Protein AF-A0A7S3C2R5-F1 (afdb_monomer)

Organism: NCBI:txid676789

Nearest PDB structures (foldseek):
  1msz-assembly1_A  TM=7.182E-01  e=7.141E-02  Homo sapiens
  2lrr-assembly1_A  TM=7.278E-01  e=1.032E-01  Homo sapiens
  8utm-assembly1_E  TM=3.210E-01  e=3.526E-01  synthetic construct

Sequence (213 aa):
NRKYNEVDTVALTARFSALRASGGGEVQLRENYGPHGARQVESLAAAAGLHFKRYGRGTNTVLVTSTEPLPNYRPELDARHGTRQAEVALDDAEAARLEAALRRVGGAGAGGDSSTGSSDGGRTGGSGQYLPPHARREQEAAAVPDSWDDVPMADVLDAAPVDGGAPTQASARMRQRQLEHAHSPAAERMKEFRQKLPAFGARERLLAAGASK

pLDDT: mean 75.09, std 20.52, range [31.5, 96.88]

Mean predicted aligned error: 20.42 Å

Structure (mmCIF, N/CA/C/O backbone):
data_AF-A0A7S3C2R5-F1
#
_entry.id   AF-A0A7S3C2R5-F1
#
loop_
_atom_site.group_PDB
_atom_site.id
_atom_site.type_symbol
_atom_site.label_atom_id
_atom_site.label_alt_id
_atom_site.label_comp_id
_atom_site.label_asym_id
_atom_site.label_entity_id
_atom_site.label_seq_id
_atom_site.pdbx_PDB_ins_code
_atom_site.Cartn_x
_atom_site.Cartn_y
_atom_site.Cartn_z
_atom_site.occupancy
_atom_site.B_iso_or_equiv
_atom_site.auth_seq_id
_atom_site.auth_comp_id
_atom_site.auth_asym_id
_atom_site.auth_atom_id
_atom_site.pdbx_PDB_model_num
ATOM 1 N N . ASN A 1 1 ? 9.658 21.859 1.700 1.00 50.78 1 ASN A N 1
ATOM 2 C CA . ASN A 1 1 ? 9.216 21.072 2.873 1.00 50.78 1 ASN A CA 1
ATOM 3 C C . ASN A 1 1 ? 7.700 21.046 2.951 1.00 50.78 1 ASN A C 1
ATOM 5 O O . ASN A 1 1 ? 7.109 21.949 3.529 1.00 50.78 1 ASN A O 1
ATOM 9 N N . ARG A 1 2 ? 7.051 20.056 2.327 1.00 59.22 2 ARG A N 1
ATOM 10 C CA . ARG A 1 2 ? 5.601 19.880 2.480 1.00 59.22 2 ARG A CA 1
ATOM 11 C C . ARG A 1 2 ? 5.387 19.234 3.856 1.00 59.22 2 ARG A C 1
ATOM 13 O O . ARG A 1 2 ? 5.845 18.116 4.069 1.00 59.22 2 ARG A O 1
ATOM 20 N N . LYS A 1 3 ? 4.832 19.993 4.804 1.00 79.50 3 LYS A N 1
ATOM 21 C CA . LYS A 1 3 ? 4.616 19.538 6.185 1.00 79.50 3 LYS A CA 1
ATOM 22 C C . LYS A 1 3 ? 3.613 18.378 6.188 1.00 79.50 3 LYS A C 1
ATOM 24 O O . LYS A 1 3 ? 2.691 18.368 5.373 1.00 79.50 3 LYS A O 1
ATOM 29 N N . TYR A 1 4 ? 3.842 17.390 7.049 1.00 81.75 4 TYR A N 1
ATOM 30 C CA . TYR A 1 4 ? 2.874 16.324 7.297 1.00 81.75 4 TYR A CA 1
ATOM 31 C C . TYR A 1 4 ? 1.701 16.879 8.099 1.00 81.75 4 TYR A C 1
ATOM 33 O O . TYR A 1 4 ? 1.895 17.769 8.928 1.00 81.75 4 TYR A O 1
ATOM 41 N N . ASN A 1 5 ? 0.511 16.343 7.856 1.00 86.00 5 ASN A N 1
ATOM 42 C CA . ASN A 1 5 ? -0.654 16.645 8.670 1.00 86.00 5 ASN A CA 1
ATOM 43 C C . ASN A 1 5 ? -0.587 15.852 9.975 1.00 86.00 5 ASN A C 1
ATOM 45 O O . ASN A 1 5 ? -0.185 14.685 9.986 1.00 86.00 5 ASN A O 1
ATOM 49 N N . GLU A 1 6 ? -0.990 16.494 11.064 1.00 89.62 6 GLU A N 1
ATOM 50 C CA . GLU A 1 6 ? -1.163 15.826 12.348 1.00 89.62 6 GLU A CA 1
ATOM 51 C C . GLU A 1 6 ? -2.449 14.999 12.343 1.00 89.62 6 GLU A C 1
ATOM 53 O O . GLU A 1 6 ? -3.435 15.335 11.684 1.00 89.62 6 GLU A O 1
ATOM 58 N N . VAL A 1 7 ? -2.413 13.874 13.052 1.00 90.25 7 VAL A N 1
ATOM 59 C CA . VAL A 1 7 ? -3.555 12.972 13.183 1.00 90.25 7 VAL A CA 1
ATOM 60 C C . VAL A 1 7 ? -4.414 13.468 14.340 1.00 90.25 7 VAL A C 1
ATOM 62 O O . VAL A 1 7 ? -3.978 13.434 15.489 1.00 90.25 7 VAL A O 1
ATOM 65 N N . ASP A 1 8 ? -5.646 13.886 14.053 1.00 93.94 8 ASP A N 1
ATOM 66 C CA . ASP A 1 8 ? -6.639 14.144 15.097 1.00 93.94 8 ASP A CA 1
ATOM 67 C C . ASP A 1 8 ? -7.166 12.808 15.633 1.00 93.94 8 ASP A C 1
ATOM 69 O O . ASP A 1 8 ? -8.050 12.169 15.054 1.00 93.94 8 ASP A O 1
ATOM 73 N N . THR A 1 9 ? -6.564 12.356 16.730 1.00 93.19 9 THR A N 1
ATOM 74 C CA . THR A 1 9 ? -6.850 11.054 17.334 1.00 93.19 9 THR A CA 1
ATOM 75 C C . THR A 1 9 ? -8.271 10.970 17.876 1.00 93.19 9 THR A C 1
ATOM 77 O O . THR A 1 9 ? -8.894 9.913 17.770 1.00 93.19 9 THR A O 1
ATOM 80 N N . VAL A 1 10 ? -8.816 12.063 18.413 1.00 95.25 10 VAL A N 1
ATOM 81 C CA . VAL A 1 10 ? -10.151 12.083 19.024 1.00 95.25 10 VAL A CA 1
ATOM 82 C C . VAL A 1 10 ? -11.211 11.953 17.939 1.00 95.25 10 VAL A C 1
ATOM 84 O O . VAL A 1 10 ? -12.068 11.067 18.012 1.00 95.25 10 VAL A O 1
ATOM 87 N N . ALA A 1 11 ? -11.109 12.775 16.892 1.00 93.88 11 ALA A N 1
ATOM 88 C CA . ALA A 1 11 ? -12.049 12.737 15.780 1.00 93.88 11 ALA A CA 1
ATOM 89 C C . ALA A 1 11 ? -12.006 11.390 15.042 1.00 93.88 11 ALA A C 1
ATOM 91 O O . ALA A 1 11 ? -13.056 10.822 14.729 1.00 93.88 11 ALA A O 1
ATOM 92 N N . LEU A 1 12 ? -10.809 10.841 14.800 1.00 93.38 12 LEU A N 1
ATOM 93 C CA . LEU A 1 12 ? -10.652 9.553 14.118 1.00 93.38 12 LEU A CA 1
ATOM 94 C C . LEU A 1 12 ? -11.190 8.382 14.931 1.00 93.38 12 LEU A C 1
ATOM 96 O O . LEU A 1 12 ? -11.868 7.523 14.373 1.00 93.38 12 LEU A O 1
ATOM 100 N N . THR A 1 13 ? -10.942 8.365 16.240 1.00 94.31 13 THR A N 1
ATOM 101 C CA . THR A 1 13 ? -11.455 7.305 17.116 1.00 94.31 13 THR A CA 1
ATOM 102 C C . THR A 1 13 ? -12.981 7.302 17.126 1.00 94.31 13 THR A C 1
ATOM 104 O O . THR A 1 13 ? -13.595 6.247 16.974 1.00 94.31 13 THR A O 1
ATOM 107 N N . ALA A 1 14 ? -13.612 8.478 17.223 1.00 94.50 14 ALA A N 1
ATOM 108 C CA . ALA A 1 14 ? -15.067 8.592 17.136 1.00 94.50 14 ALA A CA 1
ATOM 109 C C . ALA A 1 14 ? -15.595 8.096 15.778 1.00 94.50 14 ALA A C 1
ATOM 111 O O . ALA A 1 14 ? -16.563 7.336 15.726 1.00 94.50 14 ALA A O 1
ATOM 112 N N . ARG A 1 15 ? -14.917 8.461 14.682 1.00 93.56 15 ARG A N 1
ATOM 113 C CA . ARG A 1 15 ? -15.252 8.008 13.323 1.00 93.56 15 ARG A CA 1
ATOM 114 C C . ARG A 1 15 ? -15.158 6.492 13.162 1.00 93.56 15 ARG A C 1
ATOM 116 O O . ARG A 1 15 ? -16.049 5.893 12.569 1.00 93.56 15 ARG A O 1
ATOM 123 N N . PHE A 1 16 ? -14.101 5.870 13.677 1.00 94.75 16 PHE A N 1
ATOM 124 C CA . PHE A 1 16 ? -13.892 4.423 13.589 1.00 94.75 16 PHE A CA 1
ATOM 125 C C . PHE A 1 16 ? -14.899 3.644 14.432 1.00 94.75 16 PHE A C 1
ATOM 127 O O . PHE A 1 16 ? -15.457 2.657 13.956 1.00 94.75 16 PHE A O 1
ATOM 134 N N . SER A 1 17 ? -15.209 4.125 15.634 1.00 92.50 17 SER A N 1
ATOM 135 C CA . SER A 1 17 ? -16.270 3.549 16.463 1.00 92.50 17 SER A CA 1
ATOM 136 C C . SER A 1 17 ? -17.640 3.651 15.788 1.00 92.50 17 SER A C 1
ATOM 138 O O . SER A 1 17 ? -18.395 2.680 15.778 1.00 92.50 17 SER A O 1
ATOM 140 N N . ALA A 1 18 ? -17.948 4.791 15.160 1.00 92.00 18 ALA A N 1
ATOM 141 C CA . ALA A 1 18 ? -19.182 4.964 14.396 1.00 92.00 18 ALA A CA 1
ATOM 142 C C . ALA A 1 18 ? -19.249 4.023 13.181 1.00 92.00 18 ALA A C 1
ATOM 144 O O . ALA A 1 18 ? -20.286 3.408 12.948 1.00 92.00 18 ALA A O 1
ATOM 145 N N . LEU A 1 19 ? -18.136 3.849 12.457 1.00 92.00 19 LEU A N 1
ATOM 146 C CA . LEU A 1 19 ? -18.037 2.903 11.341 1.00 92.00 19 LEU A CA 1
ATOM 147 C C . LEU A 1 19 ? -18.276 1.458 11.796 1.00 92.00 19 LEU A C 1
ATOM 149 O O . LEU A 1 19 ? -18.935 0.675 11.116 1.00 92.00 19 LEU A O 1
ATOM 153 N N . ARG A 1 20 ? -17.749 1.099 12.969 1.00 90.06 20 ARG A N 1
ATOM 154 C CA . ARG A 1 20 ? -17.967 -0.225 13.549 1.00 90.06 20 ARG A CA 1
ATOM 155 C C . ARG A 1 20 ? -19.434 -0.441 13.916 1.00 90.06 20 ARG A C 1
ATOM 157 O O . ARG A 1 20 ? -19.952 -1.531 13.700 1.00 90.06 20 ARG A O 1
ATOM 164 N N . ALA A 1 21 ? -20.097 0.588 14.441 1.00 90.19 21 ALA A N 1
ATOM 165 C CA . ALA A 1 21 ? -21.511 0.535 14.797 1.00 90.19 21 ALA A CA 1
ATOM 166 C C . ALA A 1 21 ? -22.439 0.497 13.570 1.00 90.19 21 ALA A C 1
ATOM 168 O O . ALA A 1 21 ? -23.495 -0.126 13.636 1.00 90.19 21 ALA A O 1
ATOM 169 N N . SER A 1 22 ? -22.054 1.120 12.448 1.00 88.75 22 SER A N 1
ATOM 170 C CA . SER A 1 22 ? -22.859 1.121 11.219 1.00 88.75 22 SER A CA 1
ATOM 171 C C . SER A 1 22 ? -22.827 -0.208 10.456 1.00 88.75 22 SER A C 1
ATOM 173 O O . SER A 1 22 ? -23.612 -0.388 9.530 1.00 88.75 22 SER A O 1
ATOM 175 N N . GLY A 1 23 ? -21.948 -1.146 10.828 1.00 78.25 23 GLY A N 1
ATOM 176 C CA . GLY A 1 23 ? -21.959 -2.530 10.336 1.00 78.25 23 GLY A CA 1
ATOM 177 C C . GLY A 1 23 ? -21.525 -2.730 8.879 1.00 78.25 23 GLY A C 1
ATOM 178 O O . GLY A 1 23 ? -21.455 -3.868 8.430 1.00 78.25 23 GLY A O 1
ATOM 179 N N . GLY A 1 24 ? -21.200 -1.661 8.152 1.00 73.31 24 GLY A N 1
ATOM 180 C CA . GLY A 1 24 ? -20.718 -1.735 6.778 1.00 73.31 24 GLY A CA 1
ATOM 181 C C . GLY A 1 24 ? -20.164 -0.394 6.321 1.00 73.31 24 GLY A C 1
ATOM 182 O O . GLY A 1 24 ? -20.816 0.642 6.463 1.00 73.31 24 GLY A O 1
ATOM 183 N N . GLY A 1 25 ? -18.937 -0.412 5.805 1.00 87.00 25 GLY A N 1
ATOM 184 C CA . GLY A 1 25 ? -18.295 0.763 5.232 1.00 87.00 25 GLY A CA 1
ATOM 185 C C . GLY A 1 25 ? -16.781 0.786 5.399 1.00 87.00 25 GLY A C 1
ATOM 186 O O . GLY A 1 25 ? -16.184 -0.011 6.129 1.00 87.00 25 GLY A O 1
ATOM 187 N N . GLU A 1 26 ? -16.186 1.776 4.741 1.00 92.88 26 GLU A N 1
ATOM 188 C CA . GLU A 1 26 ? -14.771 2.099 4.826 1.00 92.88 26 GLU A CA 1
ATOM 189 C C . GLU A 1 26 ? -14.552 3.601 5.007 1.00 92.88 26 GLU A C 1
ATOM 191 O O . GLU A 1 26 ? -15.341 4.435 4.560 1.00 92.88 26 GLU A O 1
ATOM 196 N N . VAL A 1 27 ? -13.443 3.950 5.649 1.00 93.69 27 VAL A N 1
ATOM 197 C CA . VAL A 1 27 ? -12.952 5.321 5.758 1.00 93.69 27 VAL A CA 1
ATOM 198 C C . VAL A 1 27 ? -11.643 5.406 4.992 1.00 93.69 27 VAL A C 1
ATOM 200 O O . VAL A 1 27 ? -10.681 4.705 5.305 1.00 93.69 27 VAL A O 1
ATOM 203 N N . GLN A 1 28 ? -11.611 6.282 3.989 1.00 94.00 28 GLN A N 1
ATOM 204 C CA . GLN A 1 28 ? -10.414 6.588 3.216 1.00 94.00 28 GLN A CA 1
ATOM 205 C C . GLN A 1 28 ? -9.849 7.941 3.654 1.00 94.00 28 GLN A C 1
ATOM 207 O O . GLN A 1 28 ? -10.552 8.951 3.660 1.00 94.00 28 GLN A O 1
ATOM 212 N N . LEU A 1 29 ? -8.567 7.956 3.990 1.00 92.62 29 LEU A N 1
ATOM 213 C CA . LEU A 1 29 ? -7.805 9.129 4.392 1.00 92.62 29 LEU A CA 1
ATOM 214 C C . LEU A 1 29 ? -6.768 9.411 3.309 1.00 92.62 29 LEU A C 1
ATOM 216 O O . LEU A 1 29 ? -5.852 8.616 3.083 1.00 92.62 29 LEU A O 1
ATOM 220 N N . ARG A 1 30 ? -6.951 10.525 2.602 1.00 90.62 30 ARG A N 1
ATOM 221 C CA . ARG A 1 30 ? -6.106 10.921 1.461 1.00 90.62 30 ARG A CA 1
ATOM 222 C C . ARG A 1 30 ? -5.074 11.974 1.855 1.00 90.62 30 ARG A C 1
ATOM 224 O O . ARG A 1 30 ? -4.248 12.359 1.030 1.00 90.62 30 ARG A O 1
ATOM 231 N N . GLU A 1 31 ? -5.129 12.464 3.089 1.00 89.94 31 GLU A N 1
ATOM 232 C CA . GLU A 1 31 ? -4.188 13.448 3.589 1.00 89.94 31 GLU A CA 1
ATOM 233 C C . GLU A 1 31 ? -2.794 12.849 3.820 1.00 89.94 31 GLU A C 1
ATOM 235 O O . GLU A 1 31 ? -2.609 11.669 4.126 1.00 89.94 31 GLU A O 1
ATOM 240 N N . ASN A 1 32 ? -1.773 13.700 3.713 1.00 88.88 32 ASN A N 1
ATOM 241 C CA . ASN A 1 32 ? -0.392 13.285 3.916 1.00 88.88 32 ASN A CA 1
ATOM 242 C C . ASN A 1 32 ? -0.019 13.276 5.408 1.00 88.88 32 ASN A C 1
ATOM 244 O O . ASN A 1 32 ? 0.566 14.232 5.915 1.00 88.88 32 ASN A O 1
ATOM 248 N N . TYR A 1 33 ? -0.311 12.174 6.092 1.00 88.81 33 TYR A N 1
ATOM 249 C CA . TYR A 1 33 ? 0.046 11.951 7.503 1.00 88.81 33 TYR A CA 1
ATOM 250 C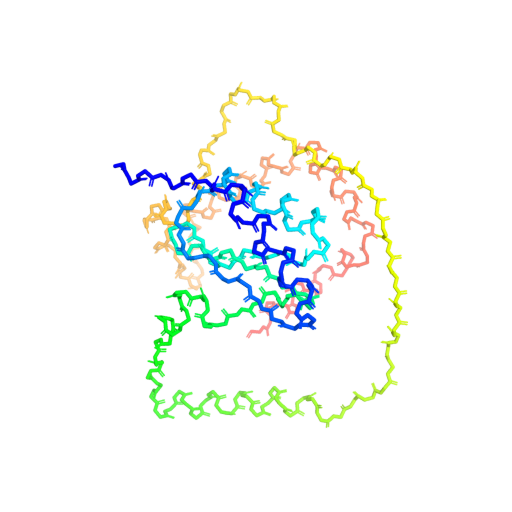 C . TYR A 1 33 ? 1.492 11.467 7.722 1.00 88.81 33 TYR A C 1
ATOM 252 O O . TYR A 1 33 ? 1.963 11.334 8.854 1.00 88.81 33 TYR A O 1
ATOM 260 N N . GLY A 1 34 ? 2.213 11.166 6.639 1.00 89.06 34 GLY A N 1
ATOM 261 C CA . GLY A 1 34 ? 3.562 10.614 6.705 1.00 89.06 34 GLY A CA 1
ATOM 262 C C . GLY A 1 34 ? 3.646 9.229 7.374 1.00 89.06 34 GLY A C 1
ATOM 263 O O . GLY A 1 34 ? 2.634 8.593 7.675 1.00 89.06 34 GLY A O 1
ATOM 264 N N . PRO A 1 35 ? 4.869 8.713 7.600 1.00 88.94 35 PRO A N 1
ATOM 265 C CA . PRO A 1 35 ? 5.073 7.384 8.182 1.00 88.94 35 PRO A CA 1
ATOM 266 C C . PRO A 1 35 ? 4.585 7.259 9.630 1.00 88.94 35 PRO A C 1
ATOM 268 O O . PRO A 1 35 ? 4.047 6.217 9.996 1.00 88.94 35 PRO A O 1
ATOM 271 N N . HIS A 1 36 ? 4.769 8.303 10.445 1.00 92.00 36 HIS A N 1
ATOM 272 C CA . HIS A 1 36 ? 4.371 8.301 11.855 1.00 92.00 36 HIS A CA 1
ATOM 273 C C . HIS A 1 36 ? 2.857 8.410 12.024 1.00 92.00 36 HIS A C 1
ATOM 275 O O . HIS A 1 36 ? 2.281 7.611 12.758 1.00 92.00 36 HIS A O 1
ATOM 281 N N . GLY A 1 37 ? 2.205 9.329 11.306 1.00 92.56 37 GLY A N 1
ATOM 282 C CA . GLY A 1 37 ? 0.753 9.453 11.365 1.00 92.56 37 GLY A CA 1
ATOM 283 C C . GLY A 1 37 ? 0.050 8.203 10.830 1.00 92.56 37 GLY A C 1
ATOM 284 O O . GLY A 1 37 ? -0.903 7.733 11.439 1.00 92.56 37 GLY A O 1
ATOM 285 N N . ALA A 1 38 ? 0.592 7.556 9.790 1.00 93.44 38 ALA A N 1
ATOM 286 C CA . ALA A 1 38 ? 0.065 6.274 9.318 1.00 93.44 38 ALA A CA 1
ATOM 287 C C . ALA A 1 38 ? 0.090 5.169 10.394 1.00 93.44 38 ALA A C 1
ATOM 289 O O . ALA A 1 38 ? -0.873 4.417 10.499 1.00 93.44 38 ALA A O 1
ATOM 290 N N . ARG A 1 39 ? 1.150 5.089 11.214 1.00 95.06 39 ARG A N 1
ATOM 291 C CA . ARG A 1 39 ? 1.226 4.141 12.346 1.00 95.06 39 ARG A CA 1
ATOM 292 C C . ARG A 1 39 ? 0.230 4.477 13.457 1.00 95.06 39 ARG A C 1
ATOM 294 O O . ARG A 1 39 ? -0.293 3.577 14.103 1.00 95.06 39 ARG A O 1
ATOM 301 N N . GLN A 1 40 ? -0.032 5.762 13.695 1.00 95.00 40 GLN A N 1
ATOM 302 C CA . GLN A 1 40 ? -1.050 6.173 14.665 1.00 95.00 40 GLN A CA 1
ATOM 303 C C . GLN A 1 40 ? -2.445 5.765 14.195 1.00 95.00 40 GLN A C 1
ATOM 305 O O . GLN A 1 40 ? -3.188 5.163 14.962 1.00 95.00 40 GLN A O 1
ATOM 310 N N . VAL A 1 41 ? -2.773 6.014 12.926 1.00 95.56 41 VAL A N 1
ATOM 311 C CA . VAL A 1 41 ? -4.048 5.589 12.331 1.00 95.56 41 VAL A CA 1
ATOM 312 C C . VAL A 1 41 ? -4.205 4.068 12.387 1.00 95.56 41 VAL A C 1
ATOM 314 O O . VAL A 1 41 ? -5.273 3.588 12.750 1.00 95.56 41 VAL A O 1
ATOM 317 N N . GLU A 1 42 ? -3.146 3.314 12.088 1.00 95.75 42 GLU A N 1
ATOM 318 C CA . GLU A 1 42 ? -3.126 1.850 12.209 1.00 95.75 42 GLU A CA 1
ATOM 319 C C . GLU A 1 42 ? -3.437 1.386 13.637 1.00 95.75 42 GLU A C 1
ATOM 321 O O . GLU A 1 42 ? 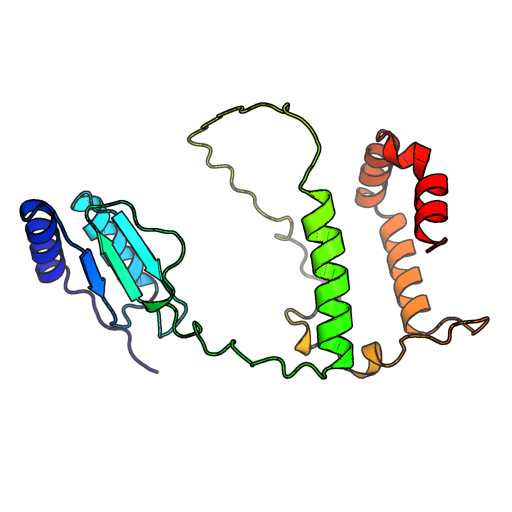-4.286 0.519 13.832 1.00 95.75 42 GLU A O 1
ATOM 326 N N . SER A 1 43 ? -2.806 2.002 14.640 1.00 96.88 43 SER A N 1
ATOM 327 C CA . SER A 1 43 ? -3.058 1.705 16.054 1.00 96.88 43 SER A CA 1
ATOM 328 C C . SER A 1 43 ? -4.510 1.993 16.456 1.00 96.88 43 SER A C 1
ATOM 330 O O . SER A 1 43 ? -5.155 1.164 17.095 1.00 96.88 43 SER A O 1
ATOM 332 N N . LEU A 1 44 ? -5.060 3.135 16.027 1.00 96.06 44 LEU A N 1
ATOM 333 C CA . LEU A 1 44 ? -6.455 3.505 16.295 1.00 96.06 44 LEU A CA 1
ATOM 3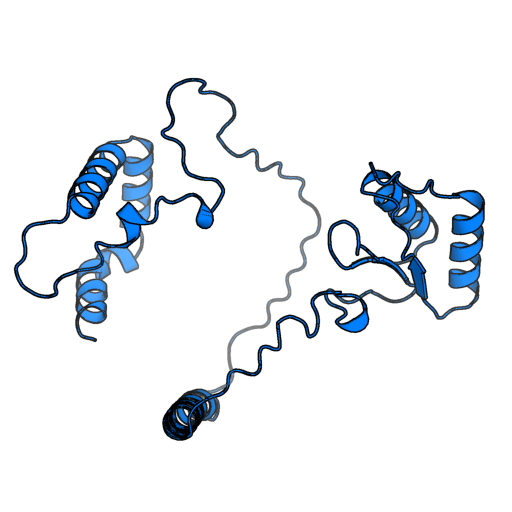34 C C . LEU A 1 44 ? -7.445 2.553 15.609 1.00 96.06 44 LEU A C 1
ATOM 336 O O . LEU A 1 44 ? -8.443 2.158 16.209 1.00 96.06 44 LEU A O 1
ATOM 340 N N . ALA A 1 45 ? -7.164 2.161 14.367 1.00 95.38 45 ALA A N 1
ATOM 341 C CA . ALA A 1 45 ? -7.964 1.188 13.633 1.00 95.38 45 ALA A CA 1
ATOM 342 C C . ALA A 1 45 ? -7.943 -0.188 14.314 1.00 95.38 45 ALA A C 1
ATOM 344 O O . ALA A 1 45 ? -8.996 -0.798 14.496 1.00 95.38 45 ALA A O 1
ATOM 345 N N . ALA A 1 46 ? -6.764 -0.642 14.746 1.00 95.12 46 ALA A N 1
ATOM 346 C CA . ALA A 1 46 ? -6.602 -1.894 15.475 1.00 95.12 46 ALA A CA 1
ATOM 347 C C . ALA A 1 46 ? -7.354 -1.872 16.815 1.00 95.12 46 ALA A C 1
ATOM 349 O O . ALA A 1 46 ? -8.042 -2.838 17.142 1.00 95.12 46 ALA A O 1
ATOM 350 N N . ALA A 1 47 ? -7.297 -0.758 17.553 1.00 95.06 47 ALA A N 1
ATOM 351 C CA . ALA A 1 47 ? -8.056 -0.574 18.791 1.00 95.06 47 ALA A CA 1
ATOM 352 C C . ALA A 1 47 ? -9.580 -0.624 18.564 1.00 95.06 47 ALA A C 1
ATOM 354 O O . ALA A 1 47 ? -10.310 -1.132 19.411 1.00 95.06 47 ALA A O 1
ATOM 355 N N . ALA A 1 48 ? -10.056 -0.154 17.407 1.00 93.06 48 ALA A N 1
ATOM 356 C CA . ALA A 1 48 ? -11.458 -0.246 16.995 1.00 93.06 48 ALA A CA 1
ATOM 357 C C . ALA A 1 48 ? -11.840 -1.611 16.376 1.00 93.06 48 ALA A C 1
ATOM 359 O O . ALA A 1 48 ? -12.995 -1.814 15.994 1.00 93.06 48 ALA A O 1
ATOM 360 N N . GLY A 1 49 ? -10.892 -2.549 16.251 1.00 93.50 49 GLY A N 1
ATOM 361 C CA . GLY A 1 49 ? -11.114 -3.859 15.634 1.00 93.50 49 GLY A CA 1
ATOM 362 C C . GLY A 1 49 ? -11.390 -3.791 14.129 1.00 93.50 49 GLY A C 1
ATOM 363 O O . GLY A 1 49 ? -12.164 -4.595 13.608 1.00 93.50 49 GLY A O 1
ATOM 364 N N . LEU A 1 50 ? -10.813 -2.807 13.438 1.00 94.94 50 LEU A N 1
ATOM 365 C CA . LEU A 1 50 ? -10.963 -2.600 12.000 1.00 94.94 50 LEU A CA 1
ATOM 366 C C . LEU A 1 50 ? -9.707 -3.038 11.242 1.00 94.94 50 LEU A C 1
ATOM 368 O O . LEU A 1 50 ? -8.585 -2.968 11.747 1.00 94.94 50 LEU A O 1
ATOM 372 N N . HIS A 1 51 ? -9.894 -3.445 9.991 1.00 95.31 51 HIS A N 1
ATOM 373 C CA . HIS A 1 51 ? -8.799 -3.721 9.076 1.00 95.31 51 HIS A CA 1
ATOM 374 C C . HIS A 1 51 ? -8.191 -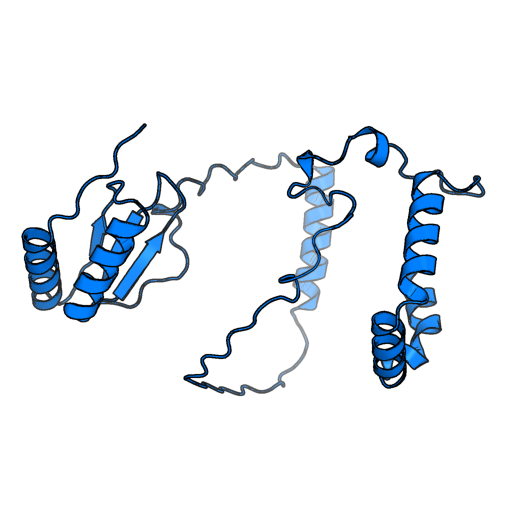2.418 8.574 1.00 95.31 51 HIS A C 1
ATOM 376 O O . HIS A 1 51 ? -8.907 -1.486 8.213 1.00 95.31 51 HIS A O 1
ATOM 382 N N . PHE A 1 52 ? -6.865 -2.378 8.501 1.00 95.81 52 PHE A N 1
ATOM 383 C CA . PHE A 1 52 ? -6.111 -1.231 8.016 1.00 95.81 52 PHE A CA 1
ATOM 384 C C . PHE A 1 52 ? -5.203 -1.635 6.857 1.00 95.81 52 PHE A C 1
ATOM 386 O O . PHE A 1 52 ? -4.527 -2.666 6.903 1.00 95.81 52 PHE A O 1
ATOM 393 N N . LYS A 1 53 ? -5.159 -0.803 5.815 1.00 95.00 53 LYS A N 1
ATOM 394 C CA . LYS A 1 53 ? -4.223 -0.962 4.703 1.00 95.00 53 LYS A CA 1
ATOM 395 C C . LYS A 1 53 ? -3.789 0.394 4.168 1.00 95.00 53 LYS A C 1
ATOM 397 O O . LYS A 1 53 ? -4.562 1.346 4.104 1.00 95.00 53 LYS A O 1
ATOM 402 N N . ARG A 1 54 ? -2.530 0.458 3.741 1.00 94.06 54 ARG A N 1
ATOM 403 C CA . ARG A 1 54 ? -1.946 1.612 3.055 1.00 94.06 54 ARG A CA 1
ATOM 404 C C . ARG A 1 54 ? -1.847 1.292 1.574 1.00 94.06 54 ARG A C 1
ATOM 406 O O . ARG A 1 54 ? -1.211 0.302 1.215 1.00 94.06 54 ARG A 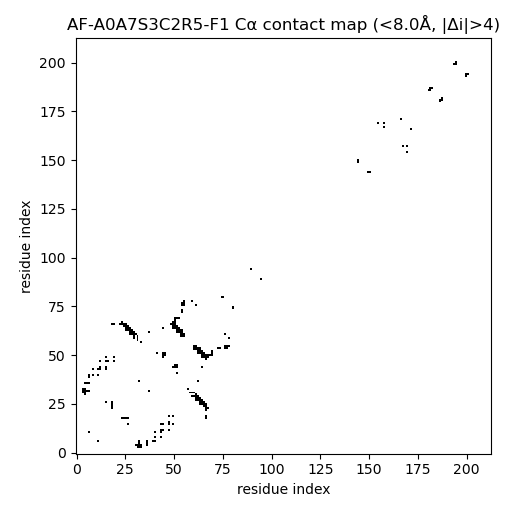O 1
ATOM 413 N N . TYR A 1 55 ? -2.435 2.137 0.740 1.00 92.38 55 TYR A N 1
ATOM 414 C CA . TYR A 1 55 ? -2.338 2.042 -0.712 1.00 92.38 55 TYR A CA 1
ATOM 415 C C . TYR A 1 55 ? -1.496 3.192 -1.255 1.00 92.38 55 TYR A C 1
ATOM 417 O O . TYR A 1 55 ? -1.524 4.296 -0.718 1.00 92.38 55 TYR A O 1
ATOM 425 N N . GLY A 1 56 ? -0.727 2.931 -2.311 1.00 86.88 56 GLY A N 1
ATOM 426 C CA . GLY A 1 56 ? 0.200 3.906 -2.881 1.00 86.88 56 GLY A CA 1
ATOM 427 C C . GLY A 1 56 ? 1.505 4.066 -2.090 1.00 86.88 56 GLY A C 1
ATOM 428 O O . GLY A 1 56 ? 1.780 3.365 -1.115 1.00 86.88 56 GLY A O 1
ATOM 429 N N . ARG A 1 57 ? 2.359 4.987 -2.552 1.00 82.38 57 ARG A N 1
ATOM 430 C CA . ARG A 1 57 ? 3.678 5.271 -1.965 1.00 82.38 57 ARG A CA 1
ATOM 431 C C . ARG A 1 57 ? 3.931 6.777 -1.932 1.00 82.38 57 ARG A C 1
ATOM 433 O O . ARG A 1 57 ? 3.549 7.500 -2.850 1.00 82.38 57 ARG A O 1
ATOM 440 N N . GLY A 1 58 ? 4.636 7.240 -0.901 1.00 81.25 58 GLY A N 1
ATOM 441 C CA . GLY A 1 58 ? 5.057 8.635 -0.779 1.00 81.25 58 GLY A CA 1
ATOM 442 C C . GLY A 1 58 ? 3.873 9.568 -0.534 1.00 81.25 58 GLY A C 1
ATOM 443 O O . GLY A 1 58 ? 3.089 9.341 0.385 1.00 81.25 58 GLY A O 1
ATOM 444 N N . THR A 1 59 ? 3.737 10.608 -1.353 1.00 78.38 59 THR A N 1
ATOM 445 C CA . THR A 1 59 ? 2.700 11.642 -1.195 1.00 78.38 59 THR A CA 1
ATOM 446 C C . THR A 1 59 ? 1.301 11.185 -1.586 1.00 78.38 59 THR A C 1
ATOM 448 O O . THR A 1 59 ? 0.335 11.779 -1.129 1.00 78.38 59 THR A O 1
ATOM 451 N N . ASN A 1 60 ? 1.192 10.137 -2.404 1.00 83.00 60 ASN A N 1
ATOM 452 C CA . ASN A 1 60 ? -0.087 9.590 -2.866 1.00 83.00 60 ASN A CA 1
ATOM 453 C C . ASN A 1 60 ? -0.514 8.391 -2.008 1.00 83.00 60 ASN A C 1
ATOM 455 O O . ASN A 1 60 ? -1.198 7.494 -2.490 1.00 83.00 60 ASN A O 1
ATOM 459 N N . THR A 1 61 ? -0.033 8.326 -0.763 1.00 88.56 61 THR A N 1
ATOM 460 C CA . THR A 1 61 ? -0.409 7.249 0.149 1.00 88.56 61 THR A CA 1
ATOM 461 C C . THR A 1 61 ? -1.821 7.513 0.657 1.00 88.56 61 THR A C 1
ATOM 463 O O . THR A 1 61 ? -2.038 8.503 1.347 1.00 88.56 61 THR A O 1
ATOM 466 N N . VAL A 1 62 ? -2.751 6.613 0.355 1.00 93.25 62 VAL A N 1
ATOM 467 C CA . VAL A 1 62 ? -4.103 6.614 0.919 1.00 93.25 62 VAL A CA 1
ATOM 468 C C . VAL A 1 62 ? -4.145 5.590 2.045 1.00 93.25 62 VAL A C 1
ATOM 470 O O . VAL A 1 62 ? -3.766 4.431 1.860 1.00 93.25 62 VAL A O 1
ATOM 473 N N . LEU A 1 63 ? -4.572 6.019 3.228 1.00 94.69 63 LEU A N 1
ATOM 474 C CA . LEU A 1 63 ? -4.792 5.128 4.362 1.00 94.69 63 LEU A CA 1
ATOM 475 C C . LEU A 1 63 ? -6.262 4.716 4.355 1.00 94.69 63 LEU A C 1
ATOM 477 O O . LEU A 1 63 ? -7.137 5.576 4.298 1.00 94.69 63 LEU A O 1
ATOM 481 N N . VAL A 1 64 ? -6.538 3.418 4.382 1.00 95.44 64 VAL A N 1
ATOM 482 C CA . VAL A 1 64 ? -7.904 2.897 4.334 1.00 95.44 64 VAL A CA 1
ATOM 483 C C . VAL A 1 64 ? -8.155 2.026 5.545 1.00 95.44 64 VAL A C 1
ATOM 485 O O . VAL A 1 64 ? -7.362 1.131 5.851 1.00 95.44 64 VAL A O 1
ATOM 488 N N . THR A 1 65 ? -9.287 2.282 6.188 1.00 95.56 65 THR A N 1
ATOM 489 C CA . THR A 1 65 ? -9.777 1.523 7.331 1.00 95.56 65 THR A CA 1
ATOM 490 C C . THR A 1 65 ? -11.143 0.936 6.992 1.00 95.56 65 THR A C 1
ATOM 492 O O . THR A 1 65 ? -12.026 1.677 6.568 1.00 95.56 65 THR A O 1
ATOM 495 N N . SER A 1 66 ? -11.336 -0.371 7.166 1.00 94.88 66 SER A N 1
ATOM 496 C CA . SER A 1 66 ? -12.582 -1.065 6.811 1.00 94.88 66 SER A CA 1
ATOM 497 C C . SER A 1 66 ? -13.004 -2.076 7.872 1.00 94.88 66 SER A C 1
ATOM 499 O O . SER A 1 66 ? -12.192 -2.580 8.647 1.00 94.88 66 SER A O 1
ATOM 501 N N . THR A 1 67 ? -14.302 -2.361 7.902 1.00 94.69 67 THR A N 1
ATOM 502 C CA . THR A 1 67 ? -14.893 -3.450 8.692 1.00 94.69 67 THR A CA 1
ATOM 503 C C . THR A 1 67 ? -14.607 -4.825 8.085 1.00 94.69 67 THR A C 1
ATOM 505 O O . THR A 1 67 ? -14.456 -5.794 8.824 1.00 94.69 67 THR A O 1
ATOM 508 N N . GLU A 1 68 ? -14.467 -4.893 6.763 1.00 92.00 68 GLU A N 1
ATOM 509 C CA . GLU A 1 68 ? -14.158 -6.098 5.991 1.00 92.00 68 GLU A CA 1
ATOM 510 C C . GLU A 1 68 ? -12.661 -6.182 5.644 1.00 92.00 68 GLU A C 1
ATOM 512 O O . GLU A 1 68 ? -11.970 -5.155 5.604 1.00 92.00 68 GLU A O 1
ATOM 517 N N . PRO A 1 69 ? -12.122 -7.389 5.389 1.00 92.00 69 PRO A N 1
ATOM 518 C CA . PRO A 1 69 ? -10.720 -7.556 5.033 1.00 92.00 69 PRO A CA 1
ATOM 519 C C . PRO A 1 69 ? -10.381 -6.812 3.739 1.00 92.00 69 PRO A C 1
ATOM 521 O O . PRO A 1 69 ? -11.005 -6.986 2.695 1.00 92.00 69 PRO A O 1
ATOM 524 N N . LEU A 1 70 ? -9.341 -5.984 3.813 1.00 92.44 70 LEU A N 1
ATOM 525 C CA . LEU A 1 70 ? -8.901 -5.148 2.703 1.00 92.44 70 LEU A CA 1
ATOM 526 C C . LEU A 1 70 ? -8.048 -5.956 1.705 1.00 92.44 70 LEU A C 1
ATOM 528 O O . LEU A 1 70 ? -7.124 -6.658 2.132 1.00 92.44 70 LEU A O 1
ATOM 532 N N . PRO A 1 71 ? -8.291 -5.831 0.386 1.00 92.31 71 PRO A N 1
ATOM 533 C CA . PRO A 1 71 ? -7.483 -6.496 -0.630 1.00 92.31 71 PRO A CA 1
ATOM 534 C C . PRO A 1 71 ? -6.039 -5.971 -0.654 1.00 92.31 71 PRO A C 1
ATOM 536 O O . PRO A 1 71 ? -5.698 -4.923 -0.109 1.00 92.31 71 PRO A O 1
ATOM 539 N N . ASN A 1 72 ? -5.142 -6.704 -1.314 1.00 90.94 72 ASN A N 1
ATOM 540 C CA . ASN A 1 72 ? -3.744 -6.276 -1.427 1.00 90.94 72 ASN A CA 1
ATOM 541 C C . ASN A 1 72 ? -3.522 -5.177 -2.476 1.00 90.94 72 ASN A C 1
ATOM 543 O O . ASN A 1 72 ? -2.560 -4.422 -2.352 1.00 90.94 72 ASN A O 1
ATOM 547 N N . TYR A 1 73 ? -4.394 -5.074 -3.480 1.00 90.00 73 TYR A N 1
ATOM 548 C CA . TYR A 1 73 ? -4.292 -4.098 -4.562 1.00 90.00 73 TYR A CA 1
ATOM 549 C C . TYR A 1 73 ? -5.654 -3.464 -4.849 1.00 90.00 73 TYR A C 1
ATOM 551 O O . TYR A 1 73 ? -6.663 -4.167 -4.863 1.00 90.00 73 TYR A O 1
ATOM 559 N N . ARG A 1 74 ? -5.664 -2.143 -5.060 1.00 90.12 74 ARG A N 1
ATOM 560 C CA . ARG A 1 74 ? -6.849 -1.338 -5.385 1.00 90.12 74 ARG A CA 1
ATOM 561 C C . ARG A 1 74 ? -6.494 -0.347 -6.501 1.00 90.12 74 ARG A C 1
ATOM 563 O O . ARG A 1 74 ? -5.778 0.619 -6.217 1.00 90.12 74 ARG A O 1
ATOM 570 N N . PRO A 1 75 ? -6.902 -0.603 -7.756 1.00 85.00 75 PRO A N 1
ATOM 571 C CA . PRO A 1 75 ? -6.509 0.211 -8.908 1.00 85.00 75 PRO A CA 1
ATOM 572 C C . PRO A 1 75 ? -6.958 1.674 -8.796 1.00 85.00 75 PRO A C 1
ATOM 574 O O . PRO A 1 75 ? -6.244 2.580 -9.205 1.00 85.00 75 PRO A O 1
ATOM 577 N N . GLU A 1 76 ? -8.103 1.930 -8.176 1.00 86.50 76 GLU A N 1
ATOM 578 C CA . GLU A 1 76 ? -8.666 3.262 -7.957 1.00 86.50 76 GLU A CA 1
ATOM 579 C C . GLU A 1 76 ? -7.874 4.118 -6.954 1.00 86.50 76 GLU A C 1
ATOM 581 O O . GLU A 1 76 ? -8.001 5.344 -6.949 1.00 86.50 76 GLU A O 1
ATOM 586 N N . LEU A 1 77 ? -7.057 3.486 -6.102 1.00 86.25 77 LEU A N 1
ATOM 587 C CA . LEU A 1 77 ? -6.196 4.161 -5.123 1.00 86.25 77 LEU A CA 1
ATOM 588 C C . LEU A 1 77 ? -4.735 4.235 -5.572 1.00 86.25 77 LEU A C 1
ATOM 590 O O . LEU A 1 77 ? -3.927 4.937 -4.960 1.00 86.25 77 LEU A O 1
ATOM 594 N N . ASP A 1 78 ? -4.381 3.518 -6.633 1.00 83.31 78 ASP A N 1
ATOM 595 C CA . ASP A 1 78 ? -3.052 3.555 -7.210 1.00 83.31 78 ASP A CA 1
ATOM 596 C C . ASP A 1 78 ? -2.963 4.687 -8.237 1.00 83.31 78 ASP A C 1
ATOM 598 O O . ASP A 1 78 ? -3.459 4.595 -9.353 1.00 83.31 78 ASP A O 1
ATOM 602 N N . ALA A 1 79 ? -2.260 5.762 -7.882 1.00 75.81 79 ALA A N 1
ATOM 603 C CA . ALA A 1 79 ? -2.028 6.894 -8.781 1.00 75.81 79 ALA A CA 1
ATOM 604 C C . ALA A 1 79 ? -1.259 6.523 -10.068 1.00 75.81 79 ALA A C 1
ATOM 606 O O . ALA A 1 79 ? -1.175 7.336 -10.986 1.00 75.81 79 ALA A O 1
ATOM 607 N N . ARG A 1 80 ? -0.642 5.335 -10.124 1.00 74.19 80 ARG A N 1
ATOM 608 C CA . ARG A 1 80 ? 0.043 4.814 -11.316 1.00 74.19 80 ARG A CA 1
ATOM 609 C C . ARG A 1 80 ? -0.853 3.923 -12.167 1.00 74.19 80 ARG A C 1
ATOM 611 O O . ARG A 1 80 ? -0.450 3.529 -13.263 1.00 74.19 80 ARG A O 1
ATOM 618 N N . HIS A 1 81 ? -2.041 3.588 -11.679 1.00 71.38 81 HIS A N 1
ATOM 619 C CA . HIS A 1 81 ? -3.000 2.831 -12.453 1.00 71.38 81 HIS A CA 1
ATOM 620 C C . HIS A 1 81 ? -3.405 3.660 -13.679 1.00 71.38 81 HIS A C 1
ATOM 622 O O . HIS A 1 81 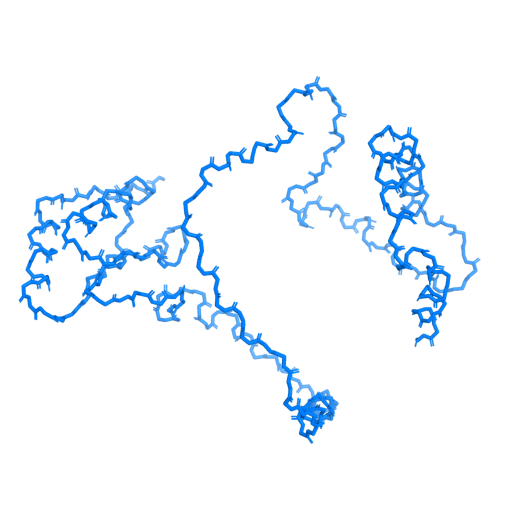? -3.850 4.798 -13.555 1.00 71.38 81 HIS A O 1
ATOM 628 N N . GLY A 1 82 ? -3.156 3.120 -14.872 1.00 63.97 82 GLY A N 1
ATOM 629 C CA . GLY A 1 82 ? -3.353 3.816 -16.148 1.00 63.97 82 GLY A CA 1
ATOM 630 C C . GLY A 1 82 ? -2.126 4.561 -16.688 1.00 63.97 82 GLY A C 1
ATOM 631 O O . GLY A 1 82 ? -1.968 4.636 -17.897 1.00 63.97 82 GLY A O 1
ATOM 632 N N . THR A 1 83 ? -1.178 5.025 -15.861 1.00 63.00 83 THR A N 1
ATOM 633 C CA . THR A 1 83 ? 0.003 5.757 -16.387 1.00 63.00 83 THR A CA 1
ATOM 634 C C . THR A 1 83 ? 1.012 4.856 -17.097 1.00 63.00 83 THR A C 1
ATOM 636 O O . THR A 1 83 ? 1.834 5.334 -17.872 1.00 63.00 83 THR A O 1
ATOM 639 N N . ARG A 1 84 ? 0.947 3.545 -16.843 1.00 58.34 84 ARG A N 1
ATOM 640 C CA . ARG A 1 84 ? 1.713 2.515 -17.562 1.00 58.34 84 ARG A CA 1
ATOM 641 C C . ARG A 1 84 ? 0.929 1.835 -18.678 1.00 58.34 84 ARG A C 1
ATOM 643 O O . ARG A 1 84 ? 1.471 0.929 -19.302 1.00 58.34 84 ARG A O 1
ATOM 650 N N . GLN A 1 85 ? -0.306 2.257 -18.948 1.00 58.44 85 GLN A N 1
ATOM 651 C CA . GLN A 1 85 ? -0.986 1.891 -20.189 1.00 58.44 85 GLN A CA 1
ATOM 652 C C . GLN A 1 85 ? -0.381 2.734 -21.317 1.00 58.44 85 GLN A C 1
ATOM 654 O O . GLN A 1 85 ? -1.036 3.578 -21.912 1.00 58.44 85 GLN A O 1
ATOM 659 N N . ALA A 1 86 ? 0.917 2.551 -21.570 1.00 60.91 86 ALA A N 1
ATOM 660 C CA . ALA A 1 86 ? 1.431 2.824 -22.892 1.00 60.91 86 ALA A CA 1
ATOM 661 C C . ALA A 1 86 ? 0.754 1.776 -23.772 1.00 60.91 86 ALA A C 1
ATOM 663 O O . ALA A 1 86 ? 1.037 0.584 -23.637 1.00 60.91 86 ALA A O 1
ATOM 664 N N . GLU A 1 87 ? -0.216 2.199 -24.578 1.00 66.69 87 GLU A N 1
ATOM 665 C CA . GLU A 1 87 ? -0.685 1.382 -25.687 1.00 66.69 87 GLU A CA 1
ATOM 666 C C . GLU A 1 87 ? 0.559 1.031 -26.501 1.00 66.69 87 GLU A C 1
ATOM 668 O O . GLU A 1 87 ? 1.193 1.896 -27.107 1.00 66.69 87 GLU A O 1
ATOM 673 N N . VAL A 1 88 ? 0.991 -0.226 -26.409 1.00 70.12 88 VAL A N 1
ATOM 674 C CA . VAL A 1 88 ? 2.059 -0.726 -27.263 1.00 70.12 88 VAL A CA 1
ATOM 675 C C . VAL A 1 88 ? 1.424 -0.818 -28.638 1.00 70.12 88 VAL A C 1
ATOM 677 O O . VAL A 1 88 ? 0.661 -1.745 -28.904 1.00 70.12 88 VAL A O 1
ATOM 680 N N . ALA A 1 89 ? 1.670 0.189 -29.473 1.00 78.00 89 ALA A N 1
ATOM 681 C CA . ALA A 1 89 ? 1.333 0.119 -30.882 1.00 78.00 89 ALA A CA 1
ATOM 682 C C . ALA A 1 89 ? 2.151 -1.035 -31.470 1.00 78.00 89 ALA A C 1
ATOM 684 O O . ALA A 1 89 ? 3.368 -0.935 -31.596 1.00 78.00 89 ALA A O 1
ATOM 685 N N . LEU A 1 90 ? 1.482 -2.160 -31.714 1.00 82.75 90 LEU A N 1
ATOM 686 C CA . LEU A 1 90 ? 2.060 -3.297 -32.411 1.00 82.75 90 LEU A CA 1
ATOM 687 C C . LEU A 1 90 ? 1.798 -3.100 -33.896 1.00 82.75 90 LEU A C 1
ATOM 689 O O . LEU A 1 90 ? 0.658 -2.849 -34.289 1.00 82.75 90 LEU A O 1
ATOM 693 N N . ASP A 1 91 ? 2.831 -3.269 -34.710 1.00 89.62 91 ASP A N 1
ATOM 694 C CA . ASP A 1 91 ? 2.634 -3.394 -36.148 1.00 89.62 91 ASP A CA 1
ATOM 695 C C . ASP A 1 91 ? 1.885 -4.705 -36.449 1.00 89.62 91 ASP A C 1
ATOM 697 O O . ASP A 1 91 ? 2.022 -5.699 -35.725 1.00 89.62 91 ASP A O 1
ATOM 701 N N . ASP A 1 92 ? 1.127 -4.754 -37.548 1.00 88.31 92 ASP A N 1
ATOM 702 C CA . ASP A 1 92 ? 0.280 -5.907 -37.908 1.00 88.31 92 ASP A CA 1
ATOM 703 C C . ASP A 1 92 ? 1.049 -7.244 -37.908 1.00 88.31 92 ASP A C 1
ATOM 705 O O . ASP A 1 92 ? 0.541 -8.292 -37.497 1.00 88.31 92 ASP A O 1
ATOM 709 N N . ALA A 1 93 ? 2.316 -7.211 -38.330 1.00 86.19 93 ALA A N 1
ATOM 710 C CA . ALA A 1 93 ? 3.190 -8.379 -38.349 1.00 86.19 93 ALA A CA 1
ATOM 711 C C . ALA A 1 93 ? 3.587 -8.854 -36.939 1.00 86.19 93 ALA A C 1
ATOM 713 O O . ALA A 1 93 ? 3.728 -10.057 -36.705 1.00 86.19 93 ALA A O 1
ATOM 714 N N . GLU A 1 94 ? 3.781 -7.934 -35.997 1.00 89.75 94 GLU A N 1
ATOM 715 C CA . GLU A 1 94 ? 4.117 -8.246 -34.608 1.00 89.75 94 GLU A CA 1
ATOM 716 C C . GLU A 1 94 ? 2.890 -8.734 -33.843 1.00 89.75 94 GLU A C 1
ATOM 718 O O . GLU A 1 94 ? 2.982 -9.725 -33.116 1.00 89.75 94 GLU A O 1
ATOM 723 N N . ALA A 1 95 ? 1.729 -8.121 -34.088 1.00 88.94 95 ALA A N 1
ATOM 724 C CA . ALA A 1 95 ? 0.450 -8.573 -33.557 1.00 88.94 95 ALA A CA 1
ATOM 725 C C . ALA A 1 95 ? 0.149 -10.022 -33.981 1.00 88.94 95 ALA A C 1
ATOM 727 O O . ALA A 1 95 ? -0.142 -10.864 -33.130 1.00 88.94 95 ALA A O 1
ATOM 728 N N . ALA A 1 96 ? 0.330 -10.358 -35.265 1.00 90.44 96 ALA A N 1
ATOM 729 C CA . ALA A 1 96 ? 0.136 -11.720 -35.768 1.00 90.44 96 ALA A CA 1
ATOM 730 C C . ALA A 1 96 ? 1.109 -12.736 -35.135 1.00 90.44 96 ALA A C 1
ATOM 732 O O . ALA A 1 96 ? 0.729 -13.865 -34.807 1.00 90.44 96 ALA A O 1
ATOM 733 N N . ARG A 1 97 ? 2.375 -12.343 -34.924 1.00 90.06 97 ARG A N 1
ATOM 734 C CA . ARG A 1 97 ? 3.378 -13.183 -34.243 1.00 90.06 97 ARG A CA 1
ATOM 735 C C . ARG A 1 97 ? 3.027 -13.403 -32.774 1.00 90.06 97 ARG A C 1
ATOM 737 O O . ARG A 1 97 ? 3.145 -14.530 -32.287 1.00 90.06 97 ARG A O 1
ATOM 744 N N . LEU A 1 98 ? 2.583 -12.356 -32.082 1.00 90.38 98 LEU A N 1
ATOM 745 C CA . LEU A 1 98 ? 2.162 -12.427 -30.687 1.00 90.38 98 LEU A CA 1
ATOM 746 C C . LEU A 1 98 ? 0.916 -13.304 -30.534 1.00 90.38 98 LEU A C 1
ATOM 748 O O . LEU A 1 98 ? 0.888 -14.168 -29.663 1.00 90.38 98 LEU A O 1
ATOM 752 N N . GLU A 1 99 ? -0.077 -13.155 -31.410 1.00 90.94 99 GLU A N 1
ATOM 753 C CA . GLU A 1 99 ? -1.283 -13.987 -31.414 1.00 90.94 99 GLU A CA 1
ATOM 754 C C . GLU A 1 99 ? -0.939 -15.467 -31.637 1.00 90.94 99 GLU A C 1
ATOM 756 O O . GLU A 1 99 ? -1.433 -16.347 -30.925 1.00 90.94 99 GLU A O 1
ATOM 761 N N . ALA A 1 100 ? -0.028 -15.762 -32.570 1.00 89.75 100 ALA A N 1
ATOM 762 C CA . ALA A 1 100 ? 0.461 -17.119 -32.790 1.00 89.75 100 ALA A CA 1
ATOM 763 C C . ALA A 1 100 ? 1.199 -17.683 -31.561 1.00 89.75 100 ALA A C 1
ATOM 765 O O . ALA A 1 100 ? 1.034 -18.860 -31.231 1.00 89.75 100 ALA A O 1
ATOM 766 N N . ALA A 1 101 ? 1.989 -16.864 -30.860 1.00 89.81 101 ALA A N 1
ATOM 767 C CA . ALA A 1 101 ? 2.679 -17.260 -29.633 1.00 89.81 101 ALA A CA 1
ATOM 768 C C . ALA A 1 101 ? 1.699 -17.502 -28.471 1.00 89.81 101 ALA A C 1
ATOM 770 O O . ALA A 1 101 ? 1.793 -18.525 -27.791 1.00 89.81 101 ALA A O 1
ATOM 771 N N . LEU A 1 102 ? 0.714 -16.621 -28.286 1.00 88.81 102 LEU A N 1
ATOM 772 C CA . LEU A 1 102 ? -0.324 -16.760 -27.265 1.00 88.81 102 LEU A CA 1
ATOM 773 C C . LEU A 1 102 ? -1.193 -17.994 -27.506 1.00 88.81 102 LEU A C 1
ATOM 775 O O . LEU A 1 102 ? -1.490 -18.711 -26.557 1.00 88.81 102 LEU A O 1
ATOM 779 N N . ARG A 1 103 ? -1.533 -18.311 -28.762 1.00 88.81 103 ARG A N 1
ATOM 780 C CA . ARG A 1 103 ? -2.229 -19.563 -29.102 1.00 88.81 103 ARG A CA 1
ATOM 781 C C . ARG A 1 103 ? -1.426 -20.806 -28.726 1.00 88.81 103 ARG A C 1
ATOM 783 O O . ARG A 1 103 ? -2.014 -21.787 -28.286 1.00 88.81 103 ARG A O 1
ATOM 790 N N . ARG A 1 104 ? -0.096 -20.778 -28.853 1.00 82.69 104 ARG A N 1
ATOM 791 C CA . ARG A 1 104 ? 0.766 -21.902 -28.440 1.00 82.69 104 ARG A CA 1
ATOM 792 C C . ARG A 1 104 ? 0.808 -22.065 -26.923 1.00 82.69 104 ARG A C 1
ATOM 794 O O . ARG A 1 104 ? 0.741 -23.188 -26.439 1.00 82.69 104 ARG A O 1
ATOM 801 N N . VAL A 1 105 ? 0.884 -20.959 -26.183 1.00 81.56 105 VAL A N 1
ATOM 802 C CA . VAL A 1 105 ? 0.891 -20.976 -24.711 1.00 81.56 105 VAL A CA 1
ATOM 803 C C . VAL A 1 105 ? -0.485 -21.354 -24.156 1.00 81.56 105 VAL A C 1
ATOM 805 O O . VAL A 1 105 ? -0.578 -22.208 -23.281 1.00 81.56 105 VAL A O 1
ATOM 808 N N . GLY A 1 106 ? -1.560 -20.785 -24.705 1.00 66.62 106 GLY A N 1
ATOM 809 C CA . GLY A 1 106 ? -2.939 -21.107 -24.329 1.00 66.62 106 GLY A CA 1
ATOM 810 C C . GLY A 1 106 ? -3.372 -22.516 -24.745 1.00 66.62 106 GLY A C 1
ATOM 811 O O . GLY A 1 106 ? -4.172 -23.137 -24.054 1.00 66.62 106 GLY A O 1
ATOM 812 N N . GLY A 1 107 ? -2.803 -23.059 -25.827 1.00 57.44 107 GLY A N 1
ATOM 813 C CA . GLY A 1 107 ? -3.034 -24.436 -26.277 1.00 57.44 107 GLY A CA 1
ATOM 814 C C . GLY A 1 107 ? -2.324 -25.503 -25.437 1.00 57.44 107 GLY A C 1
ATOM 815 O O . GLY A 1 107 ? -2.764 -26.647 -25.422 1.00 57.44 107 GLY A O 1
ATOM 816 N N . ALA A 1 108 ? -1.276 -25.141 -24.690 1.00 53.78 108 ALA A N 1
ATOM 817 C CA . ALA A 1 108 ? -0.593 -26.048 -23.762 1.00 53.78 108 ALA A CA 1
ATOM 818 C C . ALA A 1 108 ? -1.335 -26.227 -22.418 1.00 53.78 108 ALA A C 1
ATOM 820 O O . ALA A 1 108 ? -0.923 -27.044 -21.601 1.00 53.78 108 ALA A O 1
ATOM 821 N N . GLY A 1 109 ? -2.420 -25.477 -22.182 1.00 51.69 109 GLY A N 1
ATOM 822 C CA . GLY A 1 109 ? -3.256 -25.566 -20.976 1.00 51.69 109 GLY A CA 1
ATOM 823 C C . GLY A 1 109 ? -4.541 -26.388 -21.136 1.00 51.69 109 GLY A C 1
ATOM 824 O O . GLY A 1 109 ? -5.334 -26.453 -20.202 1.00 51.69 109 GLY A O 1
ATOM 825 N N . ALA A 1 110 ? -4.772 -27.006 -22.297 1.00 50.50 110 A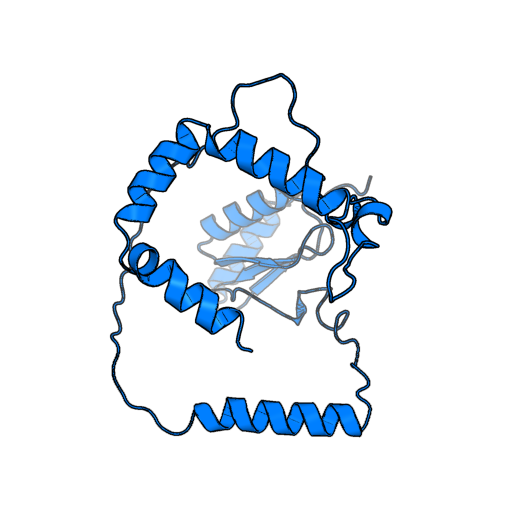LA A N 1
ATOM 826 C CA . ALA A 1 110 ? -5.972 -27.792 -22.587 1.00 50.50 110 ALA A CA 1
ATOM 827 C C . ALA A 1 110 ? -5.637 -29.287 -22.741 1.00 50.50 110 ALA A C 1
ATOM 829 O O . ALA A 1 110 ? -5.803 -29.863 -23.812 1.00 50.50 110 ALA A O 1
ATOM 830 N N . GLY A 1 111 ? -5.137 -29.919 -21.674 1.00 52.78 111 GLY A N 1
ATOM 831 C CA . GLY A 1 111 ? -4.931 -31.372 -21.625 1.00 52.78 111 GLY A CA 1
ATOM 832 C C . GLY A 1 111 ? -3.764 -31.797 -20.734 1.00 52.78 111 GLY A C 1
ATOM 833 O O . GLY A 1 111 ? -2.625 -31.815 -21.185 1.00 52.78 111 GLY A O 1
ATOM 834 N N . GLY A 1 112 ? -4.062 -32.158 -19.487 1.00 43.94 112 GLY A N 1
ATOM 835 C CA . GLY A 1 112 ? -3.103 -32.642 -18.481 1.00 43.94 112 GLY A CA 1
ATOM 836 C C . GLY A 1 112 ? -3.631 -32.296 -17.090 1.00 43.94 112 GLY A C 1
ATOM 837 O O . GLY A 1 112 ? -3.497 -31.166 -16.636 1.00 43.94 112 GLY A O 1
ATOM 838 N N . ASP A 1 113 ? -4.635 -33.034 -16.627 1.00 37.88 113 ASP A N 1
ATOM 839 C CA . ASP A 1 113 ? -4.496 -34.179 -15.719 1.00 37.88 113 ASP A CA 1
ATOM 840 C C . ASP A 1 113 ? -4.284 -33.779 -14.247 1.00 37.88 113 ASP A C 1
ATOM 842 O O . ASP A 1 113 ? -3.337 -33.142 -13.797 1.00 37.88 113 ASP A O 1
ATOM 846 N N . SER A 1 114 ? -5.313 -34.123 -13.485 1.00 49.53 114 SER A N 1
ATOM 847 C CA . SER A 1 114 ? -5.468 -33.920 -12.062 1.00 49.53 114 SER A CA 1
ATOM 848 C C . SER A 1 114 ? -4.455 -34.742 -11.271 1.00 49.53 114 SER A C 1
ATOM 850 O O . SER A 1 114 ? -4.643 -35.944 -11.118 1.00 49.53 114 SER A O 1
ATOM 852 N N . SER A 1 115 ? -3.462 -34.083 -10.682 1.00 46.84 115 SER A N 1
ATOM 853 C CA . SER A 1 115 ? -3.013 -34.336 -9.305 1.00 46.84 115 SER A CA 1
ATOM 854 C C . SER A 1 115 ? -1.803 -33.464 -8.997 1.00 46.84 115 SER A C 1
ATOM 856 O O . SER A 1 115 ? -0.758 -33.679 -9.593 1.00 46.84 115 SER A O 1
ATOM 858 N N . THR A 1 116 ? -1.910 -32.533 -8.046 1.00 40.38 116 THR A N 1
ATOM 859 C CA . THR A 1 116 ? -0.915 -32.356 -6.969 1.00 40.38 116 THR A CA 1
ATOM 860 C C . THR A 1 116 ? -1.514 -31.463 -5.878 1.00 40.38 116 THR A C 1
ATOM 862 O O . THR A 1 116 ? -1.605 -30.249 -6.016 1.00 40.38 116 THR A O 1
ATOM 865 N N . GLY A 1 117 ? -1.956 -32.133 -4.812 1.00 37.66 117 GLY A N 1
ATOM 866 C CA . GLY A 1 117 ? -1.922 -31.725 -3.407 1.00 37.66 117 GLY A CA 1
ATOM 867 C C . GLY A 1 117 ? -2.105 -30.257 -3.031 1.00 37.66 117 GLY A C 1
ATOM 868 O O . GLY A 1 117 ? -1.141 -29.501 -2.953 1.00 37.66 117 GLY A O 1
ATOM 869 N N . SER A 1 118 ? -3.313 -29.943 -2.563 1.00 44.91 118 SER A N 1
ATOM 870 C CA . SER A 1 118 ? -3.478 -29.051 -1.418 1.00 44.91 118 SER A CA 1
ATOM 871 C C . SER A 1 118 ? -2.651 -29.569 -0.237 1.00 44.91 118 SER A C 1
ATOM 873 O O . SER A 1 118 ? -2.889 -30.670 0.257 1.00 44.91 118 SER A O 1
ATOM 875 N N . SER A 1 119 ? -1.739 -28.747 0.268 1.00 44.12 119 SER A N 1
ATOM 876 C CA . SER A 1 119 ? -1.389 -28.755 1.685 1.00 44.12 119 SER A CA 1
ATOM 877 C C . SER A 1 119 ? -1.488 -27.327 2.190 1.00 44.12 119 SER A C 1
ATOM 879 O O . SER A 1 119 ? -0.565 -26.521 2.068 1.00 44.12 119 SER A O 1
ATOM 881 N N . ASP A 1 120 ? -2.672 -27.052 2.714 1.00 45.94 120 ASP A N 1
ATOM 882 C CA . ASP A 1 120 ? -2.925 -26.000 3.675 1.00 45.94 120 ASP A CA 1
ATOM 883 C C . ASP A 1 120 ? -2.004 -26.207 4.889 1.00 45.94 120 ASP A C 1
ATOM 885 O O . ASP A 1 120 ? -1.767 -27.334 5.336 1.00 45.94 120 ASP A O 1
ATOM 889 N N . GLY A 1 121 ? -1.412 -25.123 5.371 1.00 37.16 121 GLY A N 1
ATOM 890 C CA . GLY A 1 121 ? -0.294 -25.173 6.303 1.00 37.16 121 GLY A CA 1
ATOM 891 C C . GLY A 1 121 ? -0.018 -23.817 6.923 1.00 37.16 121 GLY A C 1
ATOM 892 O O . GLY A 1 121 ? 1.107 -23.323 6.874 1.00 37.16 121 GLY A O 1
ATOM 893 N N . GLY A 1 122 ? -1.054 -23.207 7.500 1.00 39.97 122 GLY A N 1
ATOM 894 C CA . GLY A 1 122 ? -0.902 -22.061 8.3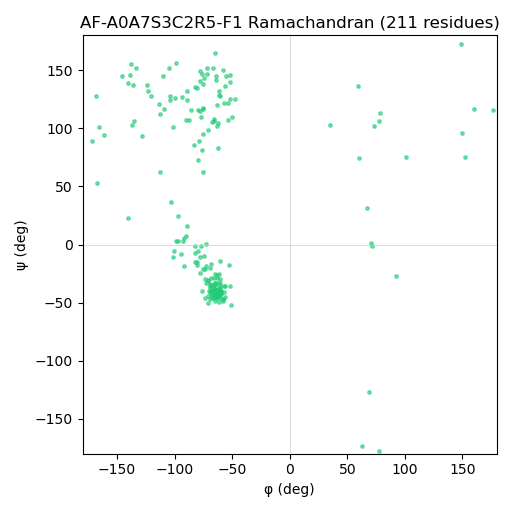82 1.00 39.97 122 GLY A CA 1
ATOM 895 C C . GLY A 1 122 ? 0.107 -22.351 9.494 1.00 39.97 122 GLY A C 1
ATOM 896 O O . GLY A 1 122 ? -0.036 -23.313 10.250 1.00 39.97 122 GLY A O 1
ATOM 897 N N . ARG A 1 123 ? 1.125 -21.493 9.617 1.00 39.72 123 ARG A N 1
ATOM 898 C CA . ARG A 1 123 ? 1.914 -21.348 10.843 1.00 39.72 123 ARG A CA 1
ATOM 899 C C . ARG A 1 123 ? 2.125 -19.877 11.159 1.00 39.72 123 ARG A C 1
ATOM 901 O O . ARG A 1 123 ? 2.885 -19.156 10.523 1.00 39.72 123 ARG A O 1
ATOM 908 N N . THR A 1 124 ? 1.390 -19.481 12.182 1.00 38.41 124 THR A N 1
ATOM 909 C CA . THR A 1 124 ? 1.595 -18.344 13.066 1.00 38.41 124 THR A CA 1
ATOM 910 C C . THR A 1 124 ? 3.008 -18.317 13.655 1.00 38.41 124 THR A C 1
ATOM 912 O O . THR A 1 124 ? 3.527 -19.363 14.033 1.00 38.41 124 THR A O 1
ATOM 915 N N . GLY A 1 125 ? 3.544 -17.109 13.851 1.00 37.19 125 GLY A N 1
ATOM 916 C CA . GLY A 1 125 ? 4.423 -16.769 14.977 1.00 37.19 125 GLY A CA 1
ATOM 917 C C . GLY A 1 125 ? 5.853 -17.315 14.946 1.00 37.19 125 GLY A C 1
ATOM 918 O O . GLY A 1 125 ? 6.115 -18.442 15.348 1.00 37.19 125 GLY A O 1
ATOM 919 N N . GLY A 1 126 ? 6.806 -16.454 14.592 1.00 31.50 126 GLY A N 1
ATOM 920 C CA . GLY A 1 126 ? 8.228 -16.721 14.788 1.00 31.50 126 GLY A CA 1
ATOM 921 C C . GLY A 1 126 ? 9.067 -15.491 14.483 1.00 31.50 126 GLY A C 1
ATOM 922 O O . GLY A 1 126 ? 9.488 -15.283 13.350 1.00 31.50 126 GLY A O 1
ATOM 923 N N . SER A 1 127 ? 9.292 -14.659 15.496 1.00 47.84 127 SER A N 1
ATOM 924 C CA . SER A 1 127 ? 10.243 -13.549 15.491 1.00 47.84 127 SER A CA 1
ATOM 925 C C . SER A 1 127 ? 11.674 -14.067 15.298 1.00 47.84 127 SER A C 1
ATOM 927 O O . SER A 1 127 ? 12.411 -14.264 16.261 1.00 47.84 127 SER A O 1
ATOM 929 N N . GLY A 1 128 ? 12.066 -14.313 14.052 1.00 32.59 128 GLY A N 1
ATOM 930 C CA . GLY A 1 128 ? 13.449 -14.550 13.656 1.00 32.59 128 GLY A CA 1
ATOM 931 C C . GLY A 1 128 ? 14.005 -13.280 13.036 1.00 32.59 128 GLY A C 1
ATOM 932 O O . GLY A 1 128 ? 13.712 -12.978 11.883 1.00 32.59 128 GLY A O 1
ATOM 933 N N . GLN A 1 129 ? 14.784 -12.517 13.802 1.00 41.62 129 GLN A N 1
ATOM 934 C CA . GLN A 1 129 ? 15.567 -11.417 13.251 1.00 41.62 129 GLN A CA 1
ATOM 935 C C . GLN A 1 129 ? 16.590 -11.994 12.267 1.00 41.62 129 GLN A C 1
ATOM 937 O O . GLN A 1 129 ? 17.610 -12.548 12.668 1.00 41.62 129 GLN A O 1
ATOM 942 N N . TYR A 1 130 ? 16.310 -11.879 10.972 1.00 33.91 130 TYR A N 1
ATOM 943 C CA . TYR A 1 130 ? 17.312 -12.090 9.938 1.00 33.91 130 TYR A CA 1
ATOM 944 C C . TYR A 1 130 ? 18.161 -10.817 9.874 1.00 33.91 130 TYR A C 1
ATOM 946 O O . TYR A 1 130 ? 17.818 -9.865 9.176 1.00 33.91 130 TYR A O 1
ATOM 954 N N . LEU A 1 131 ? 19.228 -10.758 10.675 1.00 41.69 131 LEU A N 1
ATOM 955 C CA . LEU A 1 131 ? 20.254 -9.732 10.513 1.00 41.69 131 LEU A CA 1
ATOM 956 C C . LEU A 1 131 ? 21.117 -10.108 9.297 1.00 41.69 131 LEU A C 1
ATOM 958 O O . LEU A 1 131 ? 21.768 -11.154 9.323 1.00 41.69 131 LEU A O 1
ATOM 962 N N . PRO A 1 132 ? 21.137 -9.299 8.225 1.00 40.97 132 PRO A N 1
ATOM 963 C CA . PRO A 1 132 ? 22.051 -9.524 7.114 1.00 40.97 132 PRO A CA 1
ATOM 964 C C . PRO A 1 132 ? 23.512 -9.360 7.584 1.00 40.97 132 PRO A C 1
ATOM 966 O O . PRO A 1 132 ? 23.798 -8.504 8.427 1.00 40.97 132 PRO A O 1
ATOM 969 N N . PRO A 1 133 ? 24.466 -10.144 7.047 1.00 37.28 133 PRO A N 1
ATOM 970 C CA . PRO A 1 133 ? 25.864 -10.095 7.450 1.00 37.28 133 PRO A CA 1
ATOM 971 C C . PRO A 1 133 ? 26.553 -8.906 6.768 1.00 37.28 133 PRO A C 1
ATOM 973 O O . PRO A 1 133 ? 27.325 -9.070 5.831 1.00 37.28 133 PRO A O 1
ATOM 976 N N . HIS A 1 134 ? 26.244 -7.689 7.208 1.00 41.28 134 HIS A N 1
ATOM 977 C CA . HIS A 1 134 ? 27.010 -6.488 6.858 1.00 41.28 134 HIS A CA 1
ATOM 978 C C . HIS A 1 134 ? 27.168 -5.532 8.045 1.00 41.28 134 HIS A C 1
ATOM 980 O O . HIS A 1 134 ? 27.438 -4.349 7.874 1.00 41.28 134 HIS A O 1
ATOM 986 N N . ALA A 1 135 ? 27.049 -6.032 9.274 1.00 46.34 135 ALA A N 1
ATOM 987 C CA . ALA A 1 135 ? 27.609 -5.337 10.421 1.00 46.34 135 ALA A CA 1
ATOM 988 C C . ALA A 1 135 ? 29.043 -5.844 10.608 1.00 46.34 135 ALA A C 1
ATOM 990 O O . ALA A 1 135 ? 29.234 -6.971 11.061 1.00 46.34 135 ALA A O 1
ATOM 991 N N . ARG A 1 136 ? 30.021 -4.986 10.270 1.00 44.69 136 ARG A N 1
ATOM 992 C CA . ARG A 1 136 ? 31.472 -5.104 10.535 1.00 44.69 136 ARG A CA 1
ATOM 993 C C . ARG A 1 136 ? 32.352 -5.572 9.367 1.00 44.69 136 ARG A C 1
ATOM 995 O O . ARG A 1 136 ? 32.918 -6.659 9.403 1.00 44.69 136 ARG A O 1
ATOM 1002 N N . ARG A 1 137 ? 32.586 -4.665 8.413 1.00 36.72 137 ARG A N 1
ATOM 1003 C CA . ARG A 1 137 ? 33.940 -4.361 7.910 1.00 36.72 137 ARG A CA 1
ATOM 1004 C C . ARG A 1 137 ? 33.921 -3.008 7.197 1.00 36.72 137 ARG A C 1
ATOM 1006 O O . ARG A 1 137 ? 33.576 -2.915 6.027 1.00 36.72 137 ARG A O 1
ATOM 1013 N N . GLU A 1 138 ? 34.266 -1.955 7.927 1.00 42.59 138 GLU A N 1
ATOM 1014 C CA . GLU A 1 138 ? 34.771 -0.733 7.307 1.00 42.59 138 GLU A CA 1
ATOM 1015 C C . GLU A 1 138 ? 36.129 -1.089 6.699 1.00 42.59 138 GLU A C 1
ATOM 1017 O O . GLU A 1 138 ? 37.062 -1.370 7.447 1.00 42.59 138 GLU A O 1
ATOM 1022 N N . GLN A 1 139 ? 36.179 -1.221 5.372 1.00 42.88 139 GLN A N 1
ATOM 1023 C CA . GLN A 1 139 ? 37.319 -0.980 4.471 1.00 42.88 139 GLN A CA 1
ATOM 1024 C C . GLN A 1 139 ? 37.075 -1.717 3.144 1.00 42.88 139 GLN A C 1
ATOM 1026 O O . GLN A 1 139 ? 36.978 -2.941 3.106 1.00 42.88 139 GLN A O 1
ATOM 1031 N N . GLU A 1 140 ? 36.970 -0.914 2.081 1.00 41.09 140 GLU A N 1
ATOM 1032 C CA . GLU A 1 140 ? 37.123 -1.274 0.664 1.00 41.09 140 GLU A CA 1
ATOM 1033 C C . GLU A 1 140 ? 36.161 -2.334 0.103 1.00 41.09 140 GLU A C 1
ATOM 1035 O O . GLU A 1 140 ? 36.535 -3.459 -0.219 1.00 41.09 140 GLU A O 1
ATOM 1040 N N . ALA A 1 141 ? 34.906 -1.941 -0.125 1.00 37.88 141 ALA A N 1
ATOM 1041 C CA . ALA A 1 141 ? 34.052 -2.608 -1.102 1.00 37.88 141 ALA A CA 1
ATOM 1042 C C . ALA A 1 141 ? 33.861 -1.663 -2.291 1.00 37.88 141 ALA A C 1
ATOM 1044 O O . ALA A 1 141 ? 33.324 -0.567 -2.134 1.00 37.88 141 ALA A O 1
ATOM 1045 N N . ALA A 1 142 ? 34.335 -2.076 -3.470 1.00 45.06 142 ALA A N 1
ATOM 1046 C CA . ALA A 1 142 ? 34.056 -1.399 -4.730 1.00 45.06 142 ALA A CA 1
ATOM 1047 C C . ALA A 1 142 ? 32.552 -1.108 -4.824 1.00 45.06 142 ALA A C 1
ATOM 1049 O O . ALA A 1 142 ? 31.749 -2.030 -4.667 1.00 45.06 142 ALA A O 1
ATOM 1050 N N . ALA A 1 143 ? 32.202 0.163 -5.035 1.00 44.72 143 ALA A N 1
ATOM 1051 C CA . ALA A 1 143 ? 30.828 0.639 -5.086 1.00 44.72 143 ALA A CA 1
ATOM 1052 C C . ALA A 1 143 ? 30.001 -0.236 -6.037 1.00 44.72 143 ALA A C 1
ATOM 1054 O O . ALA A 1 143 ? 30.205 -0.226 -7.250 1.00 44.72 143 ALA A O 1
ATOM 1055 N N . VAL A 1 144 ? 29.095 -1.029 -5.471 1.00 51.78 144 VAL A N 1
ATOM 1056 C CA . VAL A 1 144 ? 27.995 -1.613 -6.229 1.00 51.78 144 VAL A CA 1
ATOM 1057 C C . VAL A 1 144 ? 26.968 -0.489 -6.335 1.00 51.78 144 VAL A C 1
ATOM 1059 O O . VAL A 1 144 ? 26.511 -0.032 -5.285 1.00 51.78 144 VAL A O 1
ATOM 1062 N N . PRO A 1 145 ? 26.660 0.029 -7.536 1.00 49.62 145 PRO A N 1
ATOM 1063 C CA . PRO A 1 145 ? 25.673 1.087 -7.662 1.00 49.62 145 PRO A CA 1
ATOM 1064 C C . PRO A 1 145 ? 24.312 0.582 -7.166 1.00 49.62 145 PRO A C 1
ATOM 1066 O O . PRO A 1 145 ? 23.871 -0.510 -7.524 1.00 49.62 145 PRO A O 1
ATOM 1069 N N . ASP A 1 146 ? 23.662 1.388 -6.326 1.00 52.34 146 ASP A N 1
ATOM 1070 C CA . ASP A 1 146 ? 22.341 1.129 -5.721 1.00 52.34 146 ASP A CA 1
ATOM 1071 C C . ASP A 1 146 ? 21.193 1.272 -6.754 1.00 52.34 146 ASP A C 1
ATOM 1073 O O . ASP A 1 146 ? 20.013 1.100 -6.453 1.00 52.34 146 ASP A O 1
ATOM 1077 N N . SER A 1 147 ? 21.551 1.586 -8.004 1.00 49.28 147 SER A N 1
ATOM 1078 C CA . SER A 1 147 ? 20.669 1.886 -9.126 1.00 49.28 147 SER A CA 1
ATOM 1079 C C . SER A 1 147 ? 21.209 1.275 -10.421 1.00 49.28 147 SER A C 1
ATOM 1081 O O . SER A 1 147 ? 22.403 1.354 -10.709 1.00 49.28 147 SER A O 1
ATOM 1083 N N . TRP A 1 148 ? 20.320 0.712 -11.243 1.00 52.56 148 TRP A N 1
ATOM 1084 C CA . TRP A 1 148 ? 20.655 0.277 -12.606 1.00 52.56 148 TRP A CA 1
ATOM 1085 C C . TRP A 1 148 ? 20.942 1.463 -13.543 1.00 52.56 148 TRP A C 1
ATOM 1087 O O . TRP A 1 148 ? 21.556 1.265 -14.586 1.00 52.56 148 TRP A O 1
ATOM 1097 N N . ASP A 1 149 ? 20.542 2.680 -13.155 1.00 53.00 149 ASP A N 1
ATOM 1098 C CA . ASP A 1 149 ? 20.808 3.919 -13.898 1.00 53.00 149 ASP A CA 1
ATOM 1099 C C . ASP A 1 149 ? 22.231 4.468 -13.658 1.00 53.00 149 ASP A C 1
ATOM 1101 O O . ASP A 1 149 ? 22.721 5.265 -14.455 1.00 53.00 149 ASP A O 1
ATOM 1105 N N . ASP A 1 150 ? 22.915 4.034 -12.590 1.00 48.84 150 ASP A N 1
ATOM 1106 C CA . ASP A 1 150 ? 24.265 4.500 -12.219 1.00 48.84 150 ASP A CA 1
ATOM 1107 C C . ASP A 1 150 ? 25.391 3.631 -12.811 1.00 48.84 150 ASP A C 1
ATOM 1109 O O . ASP A 1 150 ? 26.574 3.827 -12.518 1.00 48.84 150 ASP A O 1
ATOM 1113 N N . VAL A 1 151 ? 25.047 2.655 -13.656 1.00 52.34 151 VAL A N 1
ATOM 1114 C CA . VAL A 1 151 ? 26.036 1.913 -14.440 1.00 52.34 151 VAL A CA 1
ATOM 1115 C C . VAL A 1 151 ? 26.444 2.817 -15.608 1.00 52.34 151 VAL A C 1
ATOM 1117 O O . VAL A 1 151 ? 25.596 3.129 -16.446 1.00 52.34 151 VAL A O 1
ATOM 1120 N N . PRO A 1 152 ? 27.706 3.278 -15.702 1.00 51.56 152 PRO A N 1
ATOM 1121 C CA . PRO A 1 152 ? 28.120 4.113 -16.819 1.00 51.56 152 PRO A CA 1
ATOM 1122 C C . PRO A 1 152 ? 27.852 3.358 -18.125 1.00 51.56 152 PRO A C 1
ATOM 1124 O O . PRO A 1 152 ? 28.382 2.270 -18.339 1.00 51.56 152 PRO A O 1
ATOM 1127 N N . MET A 1 153 ? 27.043 3.947 -19.011 1.00 44.62 153 MET A N 1
ATOM 1128 C CA . MET A 1 153 ? 26.625 3.356 -20.296 1.00 44.62 153 MET A CA 1
ATOM 1129 C C . MET A 1 153 ? 27.794 2.874 -21.177 1.00 44.62 153 MET A C 1
ATOM 1131 O O . MET A 1 153 ? 27.591 2.064 -22.077 1.00 44.62 153 MET A O 1
ATOM 1135 N N . ALA A 1 154 ? 29.022 3.325 -20.905 1.00 52.62 154 ALA A N 1
ATOM 1136 C CA . ALA A 1 154 ? 30.239 2.820 -21.536 1.00 52.62 154 ALA A CA 1
ATOM 1137 C C . ALA A 1 154 ? 30.481 1.313 -21.292 1.00 52.62 154 ALA A C 1
ATOM 1139 O O . ALA A 1 154 ? 31.029 0.657 -22.170 1.00 52.62 154 ALA A O 1
ATOM 1140 N N . ASP A 1 155 ? 30.038 0.752 -20.158 1.00 47.56 155 ASP A N 1
ATOM 1141 C CA . ASP A 1 155 ? 30.168 -0.684 -19.844 1.00 47.56 155 ASP A CA 1
ATOM 1142 C C . ASP A 1 155 ? 29.059 -1.546 -20.488 1.00 47.56 155 ASP A C 1
ATOM 1144 O O . ASP A 1 155 ? 29.185 -2.769 -20.557 1.00 47.56 155 ASP A O 1
ATOM 1148 N N . VAL A 1 156 ? 27.974 -0.930 -20.975 1.00 49.25 156 VAL A N 1
ATOM 1149 C CA . VAL A 1 156 ? 26.824 -1.626 -21.592 1.00 49.25 156 VAL A CA 1
ATOM 1150 C C . VAL A 1 156 ? 26.984 -1.759 -23.114 1.00 49.25 156 VAL A C 1
ATOM 1152 O O . VAL A 1 156 ? 26.362 -2.620 -23.732 1.00 49.25 156 VAL A O 1
ATOM 1155 N N . LEU A 1 157 ? 27.858 -0.955 -23.728 1.00 46.38 157 LEU A N 1
ATOM 1156 C CA . LEU A 1 157 ? 28.055 -0.918 -25.183 1.00 46.38 157 LEU A CA 1
ATOM 1157 C C . LEU A 1 157 ? 28.882 -2.081 -25.758 1.00 46.38 157 LEU A C 1
ATOM 1159 O O . LEU A 1 157 ? 29.023 -2.162 -26.973 1.00 46.38 157 LEU A O 1
ATOM 1163 N N . ASP A 1 158 ? 29.377 -3.007 -24.933 1.00 45.53 158 ASP A N 1
ATOM 1164 C CA . ASP A 1 158 ? 30.229 -4.121 -25.384 1.00 45.53 158 ASP A CA 1
ATOM 1165 C C . ASP A 1 158 ? 29.472 -5.466 -25.460 1.00 45.53 158 ASP A C 1
ATOM 1167 O O . ASP A 1 158 ? 30.000 -6.545 -25.164 1.00 45.53 158 ASP A O 1
ATOM 1171 N N . ALA A 1 159 ? 28.197 -5.409 -25.859 1.00 44.03 159 ALA A N 1
ATOM 1172 C CA . ALA A 1 159 ? 27.391 -6.580 -26.191 1.00 44.03 159 ALA A CA 1
ATOM 1173 C C . ALA A 1 159 ? 27.775 -7.136 -27.580 1.00 44.03 159 ALA A C 1
ATOM 1175 O O . ALA A 1 159 ? 27.091 -6.897 -28.567 1.00 44.03 159 ALA A O 1
ATOM 1176 N N . ALA A 1 160 ? 28.868 -7.910 -27.576 1.00 45.41 160 ALA A N 1
ATOM 1177 C CA . ALA A 1 160 ? 29.292 -8.969 -28.505 1.00 45.41 160 ALA A CA 1
ATOM 1178 C C . ALA A 1 160 ? 29.501 -8.652 -30.006 1.00 45.41 160 ALA A C 1
ATOM 1180 O O . ALA A 1 160 ? 28.588 -8.220 -30.704 1.00 45.41 160 ALA A O 1
ATOM 1181 N N . PRO A 1 161 ? 30.600 -9.168 -30.585 1.00 44.72 161 PRO A N 1
ATOM 1182 C CA . PRO A 1 161 ? 30.523 -9.986 -31.778 1.00 44.72 161 PRO A CA 1
ATOM 1183 C C . PRO A 1 161 ? 30.350 -11.457 -31.375 1.00 44.72 161 PRO A C 1
ATOM 1185 O O . PRO A 1 161 ? 31.152 -12.034 -30.636 1.00 44.72 161 PRO A O 1
ATOM 1188 N N . VAL A 1 162 ? 29.284 -12.059 -31.898 1.00 59.28 162 VAL A N 1
ATOM 1189 C CA . VAL A 1 162 ? 29.275 -13.480 -32.255 1.00 59.28 162 VAL A CA 1
ATOM 1190 C C . VAL A 1 162 ? 30.492 -13.750 -33.154 1.00 59.28 162 VAL A C 1
ATOM 1192 O O . VAL A 1 162 ? 30.819 -12.934 -34.011 1.00 59.28 162 VAL A O 1
ATOM 1195 N N . ASP A 1 163 ? 31.137 -14.892 -32.921 1.00 46.22 163 ASP A N 1
ATOM 1196 C CA . ASP A 1 163 ? 32.285 -15.465 -33.638 1.00 46.22 163 ASP A CA 1
ATOM 1197 C C . ASP A 1 163 ? 33.689 -14.890 -33.352 1.00 46.22 163 ASP A C 1
ATOM 1199 O O . ASP A 1 163 ? 34.108 -13.841 -33.831 1.00 46.22 163 ASP A O 1
ATOM 1203 N N . GLY A 1 164 ? 34.479 -15.679 -32.610 1.00 54.22 164 GLY A N 1
ATOM 1204 C CA . GLY A 1 164 ? 35.948 -15.719 -32.708 1.00 54.22 164 GLY A CA 1
ATOM 1205 C C . GLY A 1 164 ? 36.755 -14.518 -32.193 1.00 54.22 164 GLY A C 1
ATOM 1206 O O . GLY A 1 164 ? 37.981 -14.541 -32.297 1.00 54.22 164 GLY A O 1
ATOM 1207 N N . GLY A 1 165 ? 36.115 -13.487 -31.640 1.00 52.78 165 GLY A N 1
ATOM 1208 C CA . GLY A 1 165 ? 36.776 -12.262 -31.178 1.00 52.78 165 GLY A CA 1
ATOM 1209 C C . GLY A 1 165 ? 37.488 -12.374 -29.823 1.00 52.78 165 GLY A C 1
ATOM 1210 O O . GLY A 1 165 ? 37.075 -13.116 -28.930 1.00 52.78 165 GLY A O 1
ATOM 1211 N N . ALA A 1 166 ? 38.562 -11.594 -29.658 1.00 58.06 166 ALA A N 1
ATOM 1212 C CA . ALA A 1 166 ? 39.295 -11.457 -28.401 1.00 58.06 166 ALA A CA 1
ATOM 1213 C C . ALA A 1 166 ? 38.361 -11.032 -27.246 1.00 58.06 166 ALA A C 1
ATOM 1215 O O . ALA A 1 166 ? 37.420 -10.265 -27.460 1.00 58.06 166 ALA A O 1
ATOM 1216 N N . PRO A 1 167 ? 38.603 -11.505 -26.012 1.00 62.56 167 PRO A N 1
ATOM 1217 C CA . PRO A 1 167 ? 37.713 -11.228 -24.895 1.00 62.56 167 PRO A CA 1
ATOM 1218 C C . PRO A 1 167 ? 37.612 -9.732 -24.590 1.00 62.56 167 PRO A C 1
ATOM 1220 O O . PRO A 1 167 ? 38.629 -9.078 -24.357 1.00 62.56 167 PRO A O 1
ATOM 1223 N N . THR A 1 168 ? 36.384 -9.217 -24.506 1.00 75.00 168 THR A N 1
ATOM 1224 C CA . THR A 1 168 ? 36.119 -7.829 -24.099 1.00 75.00 168 THR A CA 1
ATOM 1225 C C . THR A 1 168 ? 36.704 -7.545 -22.714 1.00 75.00 168 THR A C 1
ATOM 1227 O O . THR A 1 168 ? 36.784 -8.442 -21.861 1.00 75.00 168 THR A O 1
ATOM 1230 N N . GLN A 1 169 ? 37.091 -6.294 -22.450 1.00 78.12 169 GLN A N 1
ATOM 1231 C CA . GLN A 1 169 ? 37.647 -5.887 -21.153 1.00 78.12 169 GLN A CA 1
ATOM 1232 C C . GLN A 1 169 ? 36.677 -6.206 -20.000 1.00 78.12 169 GLN A C 1
ATOM 1234 O O . GLN A 1 169 ? 37.103 -6.637 -18.924 1.00 78.12 169 GLN A O 1
ATOM 1239 N N . ALA A 1 170 ? 35.371 -6.081 -20.248 1.00 74.12 170 ALA A N 1
ATOM 1240 C CA . ALA A 1 170 ? 34.316 -6.470 -19.318 1.00 74.12 170 ALA A CA 1
ATOM 1241 C C . ALA A 1 170 ? 34.352 -7.976 -18.986 1.00 74.12 170 ALA A C 1
ATOM 1243 O O . ALA A 1 170 ? 34.327 -8.354 -17.810 1.00 74.12 170 ALA A O 1
ATOM 1244 N N . SER A 1 171 ? 34.504 -8.850 -19.991 1.00 77.94 171 SER A N 1
ATOM 1245 C CA . SER A 1 171 ? 34.603 -10.304 -19.782 1.00 77.94 171 SER A CA 1
ATOM 1246 C C . SER A 1 171 ? 35.864 -10.715 -19.008 1.00 77.94 171 SER A C 1
ATOM 1248 O O . SER A 1 171 ? 35.842 -11.681 -18.238 1.00 77.94 171 SER A O 1
ATOM 1250 N N . ALA A 1 172 ? 36.972 -9.991 -19.196 1.00 80.31 172 ALA A N 1
ATOM 1251 C CA . ALA A 1 172 ? 38.222 -10.225 -18.478 1.00 80.31 172 ALA A CA 1
ATOM 1252 C C . ALA A 1 172 ? 38.086 -9.838 -16.997 1.00 80.31 172 ALA A C 1
ATOM 1254 O O . ALA A 1 172 ? 38.404 -10.641 -16.117 1.00 80.31 172 ALA A O 1
ATOM 1255 N N . ARG A 1 173 ? 37.515 -8.658 -16.716 1.00 83.31 173 ARG A N 1
ATOM 1256 C CA . ARG A 1 173 ? 37.229 -8.191 -15.348 1.00 83.31 173 ARG A CA 1
ATOM 1257 C C . ARG A 1 173 ? 36.268 -9.124 -14.610 1.00 83.31 173 ARG A C 1
ATOM 1259 O O . ARG A 1 173 ? 36.490 -9.440 -13.443 1.00 83.31 173 ARG A O 1
ATOM 1266 N N . MET A 1 174 ? 35.217 -9.600 -15.283 1.00 83.56 174 MET A N 1
ATOM 1267 C CA . MET A 1 174 ? 34.267 -10.543 -14.686 1.00 83.56 174 MET A CA 1
ATOM 1268 C C . MET A 1 174 ? 34.941 -11.871 -14.319 1.00 83.56 174 MET A C 1
ATOM 1270 O O . MET A 1 174 ? 34.736 -12.373 -13.214 1.00 83.56 174 MET A O 1
ATOM 1274 N N . ARG A 1 175 ? 35.782 -12.420 -15.206 1.00 84.94 175 ARG A N 1
ATOM 1275 C CA . ARG A 1 175 ? 36.534 -13.655 -14.930 1.00 84.94 175 ARG A CA 1
ATOM 1276 C C . ARG A 1 175 ? 37.490 -13.505 -13.753 1.00 84.94 175 ARG A C 1
ATOM 1278 O O . ARG A 1 175 ? 37.538 -14.399 -12.913 1.00 84.94 175 ARG A O 1
ATOM 1285 N N . GLN A 1 176 ? 38.185 -12.375 -13.645 1.00 87.06 176 GLN A N 1
ATOM 1286 C CA . GLN A 1 176 ? 39.055 -12.101 -12.501 1.00 87.06 176 GLN A CA 1
ATOM 1287 C C . GLN A 1 176 ? 38.276 -12.141 -11.176 1.00 87.06 176 GLN A C 1
ATOM 1289 O O . GLN A 1 176 ? 38.659 -12.871 -10.264 1.00 87.06 176 GLN A O 1
ATOM 1294 N N . ARG A 1 177 ? 37.126 -11.455 -11.099 1.00 87.00 177 ARG A N 1
ATOM 1295 C CA . ARG A 1 177 ? 36.269 -11.468 -9.899 1.00 87.00 177 ARG A CA 1
ATOM 1296 C C . ARG A 1 177 ? 35.765 -12.867 -9.548 1.00 87.00 177 ARG A C 1
ATOM 1298 O O . ARG A 1 177 ? 35.684 -13.219 -8.374 1.00 87.00 177 ARG A O 1
ATOM 1305 N N . GLN A 1 178 ? 35.418 -13.673 -10.553 1.00 87.81 178 GLN A N 1
ATOM 1306 C CA . GLN A 1 178 ? 34.987 -15.055 -10.331 1.00 87.81 178 GLN A CA 1
ATOM 1307 C C . GLN A 1 178 ? 36.112 -15.917 -9.749 1.00 87.81 178 GLN A C 1
ATOM 1309 O O . GLN A 1 178 ? 35.844 -16.697 -8.838 1.00 87.81 178 GLN A O 1
ATOM 1314 N N . LEU A 1 179 ? 37.350 -15.763 -10.229 1.00 86.12 179 LEU A N 1
ATOM 1315 C CA . LEU A 1 179 ? 38.516 -16.477 -9.698 1.00 86.12 179 LEU A CA 1
ATOM 1316 C C . LEU A 1 179 ? 38.812 -16.066 -8.254 1.00 86.12 179 LEU A C 1
ATOM 1318 O O . LEU A 1 179 ? 38.914 -16.928 -7.385 1.00 86.12 179 LEU A O 1
ATOM 1322 N N . GLU A 1 180 ? 38.858 -14.763 -7.976 1.00 85.75 180 GLU A N 1
ATOM 1323 C CA . GLU A 1 180 ? 39.061 -14.235 -6.621 1.00 85.75 180 GLU A CA 1
ATOM 1324 C C . GLU A 1 180 ? 37.997 -14.770 -5.649 1.00 85.75 180 GLU A C 1
ATOM 1326 O O . GLU A 1 180 ? 38.313 -15.262 -4.565 1.00 85.75 180 GLU A O 1
ATOM 1331 N N . HIS A 1 181 ? 36.725 -14.760 -6.060 1.00 79.62 181 HIS A N 1
ATOM 1332 C CA . HIS A 1 181 ? 35.633 -15.256 -5.226 1.00 79.62 181 HIS A CA 1
ATOM 1333 C C . HIS A 1 181 ? 35.640 -16.786 -5.080 1.00 79.62 181 HIS A C 1
ATOM 1335 O O . HIS A 1 181 ? 35.237 -17.305 -4.036 1.00 79.62 181 HIS A O 1
ATOM 1341 N N . ALA A 1 182 ? 36.122 -17.520 -6.090 1.00 84.88 182 ALA A N 1
ATOM 1342 C CA . ALA A 1 182 ? 36.177 -18.980 -6.091 1.00 84.88 182 ALA A CA 1
ATOM 1343 C C . ALA A 1 182 ? 37.124 -19.558 -5.030 1.00 84.88 182 ALA A C 1
ATOM 1345 O O . ALA A 1 182 ? 36.890 -20.693 -4.608 1.00 84.88 182 ALA A O 1
ATOM 1346 N N . HIS A 1 183 ? 38.141 -18.804 -4.605 1.00 81.81 183 HIS A N 1
ATOM 1347 C CA . HIS A 1 183 ? 39.090 -19.193 -3.554 1.00 81.81 183 HIS A CA 1
ATOM 1348 C C . HIS A 1 183 ? 38.676 -18.724 -2.150 1.00 81.81 183 HIS A C 1
ATOM 1350 O O . HIS A 1 183 ? 39.406 -18.931 -1.184 1.00 81.81 183 HIS A O 1
ATOM 1356 N N . SER A 1 184 ? 37.511 -18.084 -2.004 1.00 89.31 184 SER A N 1
ATOM 1357 C CA . SER A 1 184 ? 37.024 -17.687 -0.683 1.00 89.31 184 SER A CA 1
ATOM 1358 C C . SER A 1 184 ? 36.505 -18.900 0.116 1.00 89.31 184 SER A C 1
ATOM 1360 O O . SER A 1 184 ? 35.829 -19.767 -0.447 1.00 89.31 184 SER A O 1
ATOM 1362 N N . PRO A 1 185 ? 36.710 -18.951 1.447 1.00 87.56 185 PRO A N 1
ATOM 1363 C CA . PRO A 1 185 ? 36.257 -20.073 2.280 1.00 87.56 185 PRO A CA 1
ATOM 1364 C C . PRO A 1 185 ? 34.726 -20.225 2.304 1.00 87.56 185 PRO A C 1
ATOM 1366 O O . PRO A 1 185 ? 34.195 -21.316 2.504 1.00 87.56 185 PRO A O 1
ATOM 1369 N N . ALA A 1 186 ? 33.984 -19.136 2.075 1.00 88.06 186 ALA A N 1
ATOM 1370 C CA . ALA A 1 186 ? 32.533 -19.184 1.909 1.00 88.06 186 ALA A CA 1
ATOM 1371 C C . ALA A 1 186 ? 32.132 -19.863 0.588 1.00 88.06 186 ALA A C 1
ATOM 1373 O O . ALA A 1 186 ? 31.188 -20.657 0.564 1.00 88.06 186 ALA A O 1
ATOM 1374 N N . ALA A 1 187 ? 32.862 -19.590 -0.498 1.00 87.69 187 ALA A N 1
ATOM 1375 C CA . ALA A 1 187 ? 32.623 -20.229 -1.784 1.00 87.69 187 ALA A CA 1
ATOM 1376 C C . ALA A 1 187 ? 32.942 -21.728 -1.745 1.00 87.69 187 ALA A C 1
ATOM 1378 O O . ALA A 1 187 ? 32.197 -22.505 -2.336 1.00 87.69 187 ALA A O 1
ATOM 1379 N N . GLU A 1 188 ? 33.982 -22.155 -1.027 1.00 90.31 188 GLU A N 1
ATOM 1380 C CA . GLU A 1 188 ? 34.307 -23.577 -0.842 1.00 90.31 188 GLU A CA 1
ATOM 1381 C C . GLU A 1 188 ? 33.181 -24.342 -0.136 1.00 90.31 188 GLU A C 1
ATOM 1383 O O . GLU A 1 188 ? 32.672 -25.322 -0.681 1.00 90.31 188 GLU A O 1
ATOM 1388 N N . ARG A 1 189 ? 32.675 -23.826 0.992 1.00 91.50 189 ARG A N 1
ATOM 1389 C CA . ARG A 1 189 ? 31.520 -24.421 1.697 1.00 91.50 189 ARG A CA 1
ATOM 1390 C C . ARG A 1 189 ? 30.286 -24.531 0.799 1.00 91.50 189 ARG A C 1
ATOM 1392 O O . ARG A 1 189 ? 29.567 -25.528 0.814 1.00 91.50 189 ARG A O 1
ATOM 1399 N N . MET A 1 190 ? 30.039 -23.503 -0.012 1.00 90.25 190 MET A N 1
ATOM 1400 C CA . MET A 1 190 ? 28.921 -23.498 -0.953 1.00 90.25 190 MET A CA 1
ATOM 1401 C C . MET A 1 190 ? 29.132 -24.498 -2.102 1.00 90.25 190 MET A C 1
ATOM 1403 O O . MET A 1 190 ? 28.166 -25.100 -2.570 1.00 90.25 190 MET A O 1
ATOM 1407 N N . LYS A 1 191 ? 30.375 -24.711 -2.556 1.00 89.44 191 LYS A N 1
ATOM 1408 C CA . LYS A 1 191 ? 30.712 -25.730 -3.564 1.00 89.44 191 LYS A CA 1
ATOM 1409 C C . LYS A 1 191 ? 30.433 -27.137 -3.040 1.00 89.44 191 LYS A C 1
ATOM 1411 O O . LYS A 1 191 ? 29.785 -27.903 -3.746 1.00 89.44 191 LYS A O 1
ATOM 1416 N N . GLU A 1 192 ? 30.842 -27.453 -1.815 1.00 93.50 192 GLU A N 1
ATOM 1417 C CA . GLU A 1 192 ? 30.577 -28.760 -1.194 1.00 93.50 192 GLU A CA 1
ATOM 1418 C C . GLU A 1 192 ? 29.076 -29.052 -1.078 1.00 93.50 192 GLU A C 1
ATOM 1420 O O . GLU A 1 192 ? 28.624 -30.162 -1.359 1.00 93.50 192 GLU A O 1
ATOM 1425 N N . PHE A 1 193 ? 28.275 -28.047 -0.712 1.00 93.69 193 PHE A N 1
ATOM 1426 C CA . PHE A 1 193 ? 26.819 -28.184 -0.693 1.00 93.69 193 PHE A CA 1
ATOM 1427 C C . PHE A 1 193 ? 26.250 -28.423 -2.098 1.00 93.69 193 PHE A C 1
ATOM 1429 O O . PHE A 1 193 ? 25.438 -29.327 -2.292 1.00 93.69 193 PHE A O 1
ATOM 1436 N N . ARG A 1 194 ? 26.710 -27.657 -3.097 1.00 93.25 194 ARG A N 1
ATOM 1437 C CA . ARG A 1 194 ? 26.264 -27.797 -4.493 1.00 93.25 194 ARG A CA 1
ATOM 1438 C C . ARG A 1 194 ? 26.572 -29.180 -5.062 1.00 93.25 194 ARG A C 1
ATOM 1440 O O . ARG A 1 194 ? 25.727 -29.719 -5.765 1.00 93.25 194 ARG A O 1
ATOM 1447 N N . GLN A 1 195 ? 27.715 -29.774 -4.722 1.00 93.25 195 GLN A N 1
ATOM 1448 C CA . GLN A 1 195 ? 28.101 -31.116 -5.181 1.00 93.25 195 GLN A CA 1
ATOM 1449 C C . GLN A 1 195 ? 27.140 -32.223 -4.729 1.00 93.25 195 GLN A C 1
ATOM 1451 O O . GLN A 1 195 ? 27.027 -33.240 -5.407 1.00 93.25 195 GLN A O 1
ATOM 1456 N N . LYS A 1 196 ? 26.414 -32.029 -3.622 1.00 95.81 196 LYS A N 1
ATOM 1457 C CA . LYS A 1 196 ? 25.425 -32.998 -3.118 1.00 95.81 196 LYS A CA 1
ATOM 1458 C C . LYS A 1 196 ? 24.099 -32.964 -3.885 1.00 95.81 196 LYS A C 1
ATOM 1460 O O . LYS A 1 196 ? 23.260 -33.836 -3.680 1.00 95.81 196 LYS A O 1
ATOM 1465 N N . LEU A 1 197 ? 23.877 -31.961 -4.739 1.00 94.62 197 LEU A N 1
ATOM 1466 C CA . LEU A 1 197 ? 22.631 -31.820 -5.488 1.00 94.62 197 LEU A CA 1
ATOM 1467 C C . LEU A 1 197 ? 22.642 -32.711 -6.741 1.00 94.62 197 LEU A C 1
ATOM 1469 O O . LEU A 1 197 ? 23.603 -32.659 -7.510 1.00 94.62 197 LEU A O 1
ATOM 1473 N N . PRO A 1 198 ? 21.546 -33.433 -7.045 1.00 93.19 198 PRO A N 1
ATOM 1474 C CA . PRO A 1 198 ? 21.440 -34.236 -8.268 1.00 93.19 198 PRO A CA 1
ATOM 1475 C C . PRO A 1 198 ? 21.672 -33.421 -9.550 1.00 93.19 198 PRO A C 1
ATOM 1477 O O . PRO A 1 198 ? 22.304 -33.887 -10.496 1.00 93.19 198 PRO A O 1
ATOM 1480 N N . ALA A 1 199 ? 21.219 -32.163 -9.558 1.00 91.81 199 ALA A N 1
ATOM 1481 C CA . ALA A 1 199 ? 21.404 -31.245 -10.679 1.00 91.81 199 ALA A CA 1
ATOM 1482 C C . ALA A 1 199 ? 22.883 -30.930 -10.966 1.00 91.81 199 ALA A C 1
ATOM 1484 O O . ALA A 1 199 ? 23.240 -30.670 -12.112 1.00 91.81 199 ALA A O 1
ATOM 1485 N N . PHE A 1 200 ? 23.752 -30.982 -9.951 1.00 91.25 200 PHE A N 1
ATOM 1486 C CA . PHE A 1 200 ? 25.181 -30.732 -10.127 1.00 91.25 200 PHE A CA 1
ATOM 1487 C C . PHE A 1 200 ? 25.857 -31.856 -10.920 1.00 91.25 200 PHE A C 1
ATOM 1489 O O . PHE A 1 200 ? 26.676 -31.576 -11.792 1.00 91.25 200 PHE A O 1
ATOM 1496 N N . GLY A 1 201 ? 25.454 -33.113 -10.700 1.00 90.94 201 GLY A N 1
ATOM 1497 C CA . GLY A 1 201 ? 25.927 -34.254 -11.493 1.00 90.94 201 GLY A CA 1
ATOM 1498 C C . GLY A 1 201 ? 25.475 -34.206 -12.958 1.00 90.94 201 GLY A C 1
ATOM 1499 O O . GLY A 1 201 ? 26.189 -34.665 -13.843 1.00 90.94 201 GLY A O 1
ATOM 1500 N N . ALA A 1 202 ? 24.324 -33.588 -13.237 1.00 92.38 202 ALA A N 1
ATOM 1501 C CA . ALA A 1 202 ? 23.798 -33.406 -14.592 1.00 92.38 202 ALA A CA 1
ATOM 1502 C C . ALA A 1 202 ? 24.253 -32.096 -15.272 1.00 92.38 202 ALA A C 1
ATOM 1504 O O . ALA A 1 202 ? 23.759 -31.776 -16.355 1.00 92.38 202 ALA A O 1
ATOM 1505 N N . ARG A 1 203 ? 25.179 -31.335 -14.668 1.00 91.75 203 ARG A N 1
ATOM 1506 C CA . ARG A 1 203 ? 25.577 -29.986 -15.111 1.00 91.75 203 ARG A CA 1
ATOM 1507 C C . ARG A 1 203 ? 25.931 -29.912 -16.594 1.00 91.75 203 ARG A C 1
ATOM 1509 O O . ARG A 1 203 ? 25.377 -29.072 -17.292 1.00 91.75 203 ARG A O 1
ATOM 1516 N N . GLU A 1 204 ? 26.825 -30.774 -17.075 1.00 92.31 204 GLU A N 1
ATOM 1517 C CA . GLU A 1 204 ? 27.298 -30.722 -18.469 1.00 92.31 204 GLU A CA 1
ATOM 1518 C C . GLU A 1 204 ? 26.160 -30.967 -19.464 1.00 92.31 204 GLU A C 1
ATOM 1520 O O . GLU A 1 204 ? 26.016 -30.250 -20.450 1.00 92.31 204 GLU A O 1
ATOM 1525 N N . ARG A 1 205 ? 25.275 -31.923 -19.155 1.00 92.44 205 ARG A N 1
ATOM 1526 C CA . ARG A 1 205 ? 24.089 -32.207 -19.972 1.00 92.44 205 ARG A CA 1
ATOM 1527 C C . ARG A 1 205 ? 23.126 -31.020 -19.998 1.00 92.44 205 ARG A C 1
ATOM 1529 O O . ARG A 1 205 ? 22.584 -30.706 -21.054 1.00 92.44 205 ARG A O 1
ATOM 1536 N N . LEU A 1 206 ? 22.902 -30.378 -18.851 1.00 89.56 206 LEU A N 1
ATOM 1537 C CA . LEU A 1 206 ? 22.023 -29.211 -18.747 1.00 89.56 206 LEU A CA 1
ATOM 1538 C C . LEU A 1 206 ? 22.598 -27.998 -19.491 1.00 89.56 206 LEU A C 1
ATOM 1540 O O . LEU A 1 206 ? 21.853 -27.303 -20.178 1.00 89.56 206 LEU A O 1
ATOM 1544 N N . LEU A 1 207 ? 23.912 -27.770 -19.405 1.00 89.81 207 LEU A N 1
ATOM 1545 C CA . LEU A 1 207 ? 24.588 -26.692 -20.130 1.00 89.81 207 LEU A CA 1
ATOM 1546 C C . LEU A 1 207 ? 24.560 -26.922 -21.645 1.00 89.81 207 LEU A C 1
ATOM 1548 O O . LEU A 1 207 ? 24.211 -26.007 -22.388 1.00 89.81 207 LEU A O 1
ATOM 1552 N N . ALA A 1 208 ? 24.844 -28.144 -22.102 1.00 90.69 208 ALA A N 1
ATOM 1553 C CA . ALA A 1 208 ? 24.774 -28.497 -23.519 1.00 90.69 208 ALA A CA 1
ATOM 1554 C C . ALA A 1 208 ? 23.351 -28.342 -24.085 1.00 90.69 208 ALA 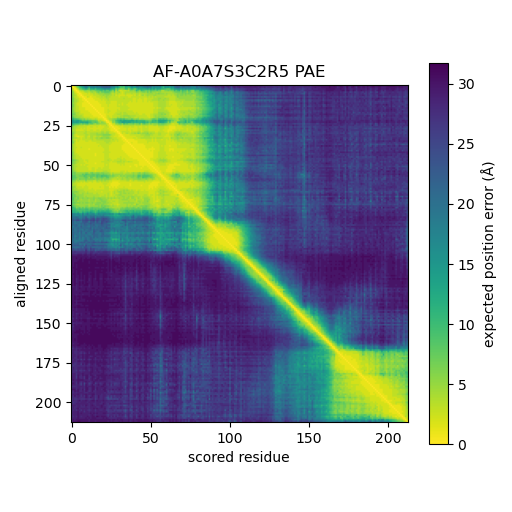A C 1
ATOM 1556 O O . ALA A 1 208 ? 23.170 -27.789 -25.167 1.00 90.69 208 ALA A O 1
ATOM 1557 N N . ALA A 1 209 ? 22.328 -28.764 -23.333 1.00 88.62 209 ALA A N 1
ATOM 1558 C CA . ALA A 1 209 ? 20.932 -28.589 -23.732 1.00 88.62 209 ALA A CA 1
ATOM 1559 C C . ALA A 1 209 ? 20.514 -27.109 -23.812 1.00 88.62 209 ALA A C 1
ATOM 1561 O O . ALA A 1 209 ? 19.693 -26.752 -24.653 1.00 88.62 209 ALA A O 1
ATOM 1562 N N . GLY A 1 210 ? 21.073 -26.250 -22.953 1.00 81.44 210 GLY A N 1
ATOM 1563 C CA . GLY A 1 210 ? 20.824 -24.807 -22.980 1.00 81.44 210 GLY A CA 1
ATOM 1564 C C . GLY A 1 210 ? 21.503 -24.084 -24.145 1.00 81.44 210 GLY A C 1
ATOM 1565 O O . GLY A 1 210 ? 20.934 -23.134 -24.668 1.00 81.44 210 GLY A O 1
ATOM 1566 N N . ALA A 1 211 ? 22.685 -24.541 -24.567 1.00 78.69 211 ALA A N 1
ATOM 1567 C CA . ALA A 1 211 ? 23.448 -23.936 -25.661 1.00 78.69 211 ALA A CA 1
ATOM 1568 C C . ALA A 1 211 ? 22.972 -24.352 -27.068 1.00 78.69 211 ALA A C 1
ATOM 1570 O O . ALA A 1 211 ? 23.357 -23.727 -28.048 1.00 78.69 211 ALA A O 1
ATOM 1571 N N . SER A 1 212 ? 22.156 -25.406 -27.181 1.00 66.25 212 SER A N 1
ATOM 1572 C CA . SER A 1 212 ? 21.663 -25.956 -28.456 1.00 66.25 212 SER A CA 1
ATOM 1573 C C . SER A 1 212 ? 20.338 -25.329 -28.949 1.00 66.25 212 SER A C 1
ATOM 1575 O O . SER A 1 212 ? 19.667 -25.927 -29.794 1.00 66.25 212 SER A O 1
ATOM 1577 N N . LYS A 1 213 ? 19.926 -24.174 -28.415 1.00 46.66 213 LYS A N 1
ATOM 1578 C CA . LYS A 1 213 ? 18.730 -23.422 -28.839 1.00 46.66 213 LYS A CA 1
ATOM 1579 C C . LYS A 1 213 ? 19.115 -22.170 -29.606 1.00 46.66 213 LYS A C 1
ATOM 1581 O O . LYS A 1 213 ? 18.340 -21.825 -30.522 1.00 46.66 213 LYS A O 1
#

InterPro domains:
  IPR059863 DEXH1/3/5, N-terminal domain [PF27261] (16-82)

Radius of gyration: 27.3 Å; Cα contacts (8 Å, |Δi|>4): 128; chains: 1; bounding box: 62×55×57 Å

Foldseek 3Di:
DPDADADPLVVLLVVLLVQVVVVFDKDKDQGRNDPVNLVSSVVSLVVSVWEWDWDEDDNLIIIMTTNDHDDPDDLVSYPCNPVPPPVPPDDPVRVVVVVVVVCVVVVVPPDDDDDDDDDDDDDDDDPDPPDDPPDDDPDDDDDPDPDPVPPPCVLVPCPDDDDDDDDDPNRVVVVVVVVVVCPDPVNVVVVVVLVPDPVSVCVVVVVVVVVVD

Secondary structure (DSSP, 8-state):
--PPPP--HHHHHHHHHHHHHHSS-EEEE-S--HHHHHHHHHHHHHHTT-EEEEESSGGGPEEEEESSPPPS--GGG-TTTTTT-------HHHHHHHHHHHHHHHHTTSS---------------------S-SS--S------SSGGGS-GGGTS----SSSPPPPHHHHHHHHHHHHHHTSHHHHHHHHHHHTSHHHHTHHHHHHHHHT-

Solvent-accessible surface area (backbone atoms only — not comparable to full-atom values): 13765 Å² total; per-residue (Å²): 134,86,76,63,47,82,72,60,62,68,64,49,48,55,51,46,49,51,47,59,71,65,75,65,61,70,50,78,42,70,64,48,32,55,77,66,33,50,52,50,51,44,51,51,32,51,73,57,71,31,37,68,50,75,37,56,63,80,78,56,29,32,42,36,39,23,75,56,87,74,74,96,77,56,66,93,54,28,87,60,58,66,76,72,66,65,80,77,85,62,53,74,71,52,47,54,51,49,54,56,50,49,50,55,60,62,57,68,72,74,78,82,80,94,80,83,77,90,76,89,74,90,76,80,88,78,96,69,86,81,75,73,97,75,84,85,73,96,74,90,73,81,83,73,65,98,43,87,83,66,54,63,66,79,76,65,72,74,76,70,72,84,76,95,64,80,81,50,72,67,59,51,53,52,49,50,54,51,54,63,49,59,73,33,74,69,43,47,58,52,48,62,56,46,65,73,36,75,67,52,78,42,39,68,62,54,52,53,62,63,71,74,114